Protein AF-G8ZZW5-F1 (afdb_monomer_lite)

Organism: Torulaspora delbrueckii (NCBI:txid4950)

Radius of gyration: 60.39 Å; chains: 1; bounding box: 136×74×161 Å

pLDDT: mean 73.27, std 20.63, range [33.22, 98.62]

Structure (mmCIF, N/CA/C/O backbone):
data_AF-G8ZZW5-F1
#
_entry.id   AF-G8ZZW5-F1
#
loop_
_atom_site.group_PDB
_atom_site.id
_atom_site.type_symbol
_atom_site.label_atom_id
_atom_site.label_alt_id
_atom_site.label_comp_id
_atom_site.label_asym_id
_atom_site.label_entity_id
_atom_site.label_seq_id
_atom_site.pdbx_PDB_ins_code
_atom_site.Cartn_x
_atom_site.Cartn_y
_atom_site.Cartn_z
_atom_site.occupancy
_atom_site.B_iso_or_equiv
_atom_site.auth_seq_id
_atom_site.auth_comp_id
_atom_site.auth_asym_id
_atom_site.auth_atom_id
_atom_site.pdbx_PDB_model_num
ATOM 1 N N . MET A 1 1 ? -88.914 -57.612 19.237 1.00 43.59 1 MET A N 1
ATOM 2 C CA . MET A 1 1 ? -87.599 -57.744 19.907 1.00 43.59 1 MET A CA 1
ATOM 3 C C . MET A 1 1 ? -87.028 -56.353 20.138 1.00 43.59 1 MET A C 1
ATOM 5 O O . MET A 1 1 ? -87.367 -55.464 19.374 1.00 43.59 1 MET A O 1
ATOM 9 N N . VAL A 1 2 ? -86.168 -56.212 21.153 1.00 40.81 2 VAL A N 1
ATOM 10 C CA . VAL A 1 2 ? -85.535 -54.986 21.694 1.00 40.81 2 VAL A CA 1
ATOM 11 C C . VAL A 1 2 ? -86.312 -54.324 22.846 1.00 40.81 2 VAL A C 1
ATOM 13 O O . VAL A 1 2 ? -86.999 -53.322 22.689 1.00 40.81 2 VAL A O 1
ATOM 16 N N . ASN A 1 3 ? -86.147 -54.902 24.041 1.00 42.66 3 ASN A N 1
ATOM 17 C CA . ASN A 1 3 ? -86.460 -54.271 25.324 1.00 42.66 3 ASN A CA 1
ATOM 18 C C . ASN A 1 3 ? -85.224 -53.489 25.802 1.00 42.66 3 ASN A C 1
ATOM 20 O O . ASN A 1 3 ? -84.240 -54.105 26.205 1.00 42.66 3 ASN A O 1
ATOM 24 N N . ASN A 1 4 ? -85.278 -52.156 25.794 1.00 45.94 4 ASN A N 1
ATOM 25 C CA . ASN A 1 4 ? -84.260 -51.298 26.410 1.00 45.94 4 ASN A CA 1
ATOM 26 C C . ASN A 1 4 ? -84.777 -50.757 27.749 1.00 45.94 4 ASN A C 1
ATOM 28 O O . ASN A 1 4 ? -85.510 -49.774 27.807 1.00 45.94 4 ASN A O 1
ATOM 32 N N . THR A 1 5 ? -84.385 -51.402 28.848 1.00 50.97 5 THR A N 1
ATOM 33 C CA . THR A 1 5 ? -84.639 -50.919 30.211 1.00 50.97 5 THR A CA 1
ATOM 34 C C . THR A 1 5 ? -83.511 -49.989 30.669 1.00 50.97 5 THR A C 1
ATOM 36 O O . THR A 1 5 ? -82.448 -50.454 31.087 1.00 50.97 5 THR A O 1
ATOM 39 N N . LEU A 1 6 ? -83.744 -48.675 30.631 1.00 53.16 6 LEU A N 1
ATOM 40 C CA . LEU A 1 6 ? -82.885 -47.658 31.250 1.00 53.16 6 LEU A CA 1
ATOM 41 C C . LEU A 1 6 ? -83.051 -47.689 32.779 1.00 53.16 6 LEU A C 1
ATOM 43 O O . LEU A 1 6 ? -83.993 -47.132 33.338 1.00 53.16 6 LEU A O 1
ATOM 47 N N . LYS A 1 7 ? -82.125 -48.355 33.477 1.00 54.41 7 LYS A N 1
ATOM 48 C CA . LYS A 1 7 ? -82.031 -48.309 34.944 1.00 54.41 7 LYS A CA 1
ATOM 49 C C . LYS A 1 7 ? -81.285 -47.042 35.379 1.00 54.41 7 LYS A C 1
ATOM 51 O O . LYS A 1 7 ? -80.065 -46.966 35.248 1.00 54.41 7 LYS A O 1
ATOM 56 N N . ASN A 1 8 ? -82.013 -46.083 35.951 1.00 55.66 8 ASN A N 1
ATOM 57 C CA . ASN A 1 8 ? -81.465 -44.920 36.656 1.00 55.66 8 ASN A CA 1
ATOM 58 C C . ASN A 1 8 ? -80.593 -45.368 37.847 1.00 55.66 8 ASN A C 1
ATOM 60 O O . ASN A 1 8 ? -81.104 -45.739 38.905 1.00 55.66 8 ASN A O 1
ATOM 64 N N . LYS A 1 9 ? -79.264 -45.337 37.690 1.00 61.16 9 LYS A N 1
ATOM 65 C CA . LYS A 1 9 ? -78.316 -45.540 38.795 1.00 61.16 9 LYS A CA 1
ATOM 66 C C . LYS A 1 9 ? -78.138 -44.218 39.547 1.00 61.16 9 LYS A C 1
ATOM 68 O O . LYS A 1 9 ? -77.637 -43.246 38.990 1.00 61.16 9 LYS A O 1
ATOM 73 N N . ARG A 1 10 ? -78.536 -44.186 40.823 1.00 60.72 10 ARG A N 1
ATOM 74 C CA . ARG A 1 10 ? -78.259 -43.067 41.741 1.00 60.72 10 ARG A CA 1
ATOM 75 C C . ARG A 1 10 ? -76.740 -42.870 41.841 1.00 60.72 10 ARG A C 1
ATOM 77 O O . ARG A 1 10 ? -76.034 -43.800 42.230 1.00 60.72 10 ARG A O 1
ATOM 84 N N . LYS A 1 11 ? -76.241 -41.683 41.480 1.00 67.06 11 LYS A N 1
ATOM 85 C CA . LYS A 1 11 ? -74.827 -41.316 41.648 1.00 67.06 11 LYS A CA 1
ATOM 86 C C . LYS A 1 11 ? -74.513 -41.293 43.146 1.00 67.06 11 LYS A C 1
ATOM 88 O O . LYS A 1 11 ? -75.090 -40.498 43.882 1.00 67.06 11 LYS A O 1
ATOM 93 N N . ARG A 1 12 ? -73.639 -42.191 43.607 1.00 65.81 12 ARG A N 1
ATOM 94 C CA . ARG A 1 12 ? -73.059 -42.112 44.953 1.00 65.81 12 ARG A CA 1
ATOM 95 C C . ARG A 1 12 ? -71.980 -41.036 44.906 1.00 65.81 12 ARG A C 1
ATOM 97 O O . ARG A 1 12 ? -71.002 -41.202 44.186 1.00 65.81 12 ARG A O 1
ATOM 104 N N . TYR A 1 13 ? -72.190 -39.935 45.618 1.00 65.88 13 TYR A N 1
ATOM 105 C CA . TYR A 1 13 ? -71.152 -38.932 45.827 1.00 65.88 13 TYR A CA 1
ATOM 106 C C . TYR A 1 13 ? -70.130 -39.491 46.817 1.00 65.88 13 TYR A C 1
ATOM 108 O O . TYR A 1 13 ? -70.483 -39.834 47.944 1.00 65.88 13 TYR A O 1
ATOM 116 N N . THR A 1 14 ? -68.880 -39.618 46.384 1.00 74.94 14 THR A N 1
ATOM 117 C CA . THR A 1 14 ? -67.736 -39.878 47.260 1.00 74.94 14 THR A CA 1
ATOM 118 C C . THR A 1 14 ? -67.127 -38.541 47.658 1.00 74.94 14 THR A C 1
ATOM 120 O O . THR A 1 14 ? -66.948 -37.664 46.814 1.00 74.94 14 THR A O 1
ATOM 123 N N . PHE A 1 15 ? -66.847 -38.365 48.947 1.00 79.69 15 PHE A N 1
ATOM 124 C CA . PHE A 1 15 ? -66.162 -37.178 49.446 1.00 79.69 15 PHE A CA 1
ATOM 125 C C . PHE A 1 15 ? -64.720 -37.174 48.921 1.00 79.69 15 PHE A C 1
ATOM 127 O O . PHE A 1 15 ? -63.941 -38.064 49.260 1.00 79.69 15 PHE A O 1
ATOM 134 N N . ASN A 1 16 ? -64.373 -36.195 48.084 1.00 74.12 16 ASN A N 1
ATOM 135 C CA . ASN A 1 16 ? -62.989 -35.962 47.681 1.00 74.12 16 ASN A CA 1
ATOM 136 C C . ASN A 1 16 ? -62.327 -35.106 48.763 1.00 74.12 16 ASN A C 1
ATOM 138 O O . ASN A 1 16 ? -62.725 -33.959 48.967 1.00 74.12 16 ASN A O 1
ATOM 142 N N . SER A 1 17 ? -61.347 -35.676 49.469 1.00 79.81 17 SER A N 1
ATOM 143 C CA . SER A 1 17 ? -60.584 -34.945 50.484 1.00 79.81 17 SER A CA 1
ATOM 144 C C . SER A 1 17 ? -59.851 -33.765 49.850 1.00 79.81 17 SER A C 1
ATOM 146 O O . SER A 1 17 ? -59.250 -33.899 48.782 1.00 79.81 17 SER A O 1
ATOM 148 N N . ILE A 1 18 ? -59.875 -32.624 50.537 1.00 79.12 18 ILE A N 1
ATOM 149 C CA . ILE A 1 18 ? -59.199 -31.387 50.124 1.00 79.12 18 ILE A CA 1
ATOM 150 C C . ILE A 1 18 ? -57.687 -31.622 49.986 1.00 79.12 18 ILE A C 1
ATOM 152 O O . ILE A 1 18 ? -57.057 -31.026 49.122 1.00 79.12 18 ILE A O 1
ATOM 156 N N . GLU A 1 19 ? -57.127 -32.560 50.755 1.00 82.06 19 GLU A N 1
ATOM 157 C CA . GLU A 1 19 ? -55.706 -32.933 50.717 1.00 82.06 19 GLU A CA 1
ATOM 158 C C . GLU A 1 19 ? -55.249 -33.495 49.361 1.00 82.06 19 GLU A C 1
ATOM 160 O O . GLU A 1 19 ? -54.071 -33.411 49.027 1.00 82.06 19 GLU A O 1
ATOM 165 N N . GLY A 1 20 ? -56.171 -34.062 48.573 1.00 83.25 20 GLY A N 1
ATOM 166 C CA . GLY A 1 20 ? -55.890 -34.570 47.227 1.00 83.25 20 GLY A CA 1
ATOM 167 C C . GLY A 1 20 ? -56.142 -33.552 46.113 1.00 83.25 20 GLY A C 1
ATOM 168 O O . GLY A 1 20 ? -55.928 -33.870 44.945 1.00 83.25 20 GLY A O 1
ATOM 169 N N . GLY A 1 21 ? -56.638 -32.359 46.448 1.00 88.19 21 GLY A N 1
ATOM 170 C CA . GLY A 1 21 ? -56.932 -31.311 45.479 1.00 88.19 21 GLY A CA 1
ATOM 171 C C . GLY A 1 21 ? -55.669 -30.586 45.020 1.00 88.19 21 GLY A C 1
ATOM 172 O O . GLY A 1 21 ? -54.811 -30.239 45.827 1.00 88.19 21 GLY A O 1
ATOM 173 N N . GLU A 1 22 ? -55.588 -30.291 43.724 1.00 87.56 22 GLU A N 1
ATOM 174 C CA . GLU A 1 22 ? -54.505 -29.501 43.120 1.00 87.56 22 GLU A CA 1
ATOM 175 C C . GLU A 1 22 ? -54.296 -28.161 43.848 1.00 87.56 22 GLU A C 1
ATOM 177 O O . GLU A 1 22 ? -53.178 -27.837 44.241 1.00 87.56 22 GLU A O 1
ATOM 182 N N . ALA A 1 23 ? -55.391 -27.472 44.187 1.00 87.50 23 ALA A N 1
ATOM 183 C CA . ALA A 1 23 ? -55.366 -26.215 44.936 1.00 87.50 23 ALA A CA 1
ATOM 184 C C . ALA A 1 23 ? -54.714 -26.322 46.331 1.00 87.50 23 ALA A C 1
ATOM 186 O O . ALA A 1 23 ? -54.095 -25.371 46.802 1.00 87.50 23 ALA A O 1
ATOM 187 N N . TYR A 1 24 ? -54.833 -27.465 47.013 1.00 89.25 24 TYR A N 1
ATOM 188 C CA . TYR A 1 24 ? -54.200 -27.670 48.322 1.00 89.25 24 TYR A CA 1
ATOM 189 C C . TYR A 1 24 ? -52.689 -27.900 48.188 1.00 89.25 24 TYR A C 1
ATOM 191 O O . TYR A 1 24 ? -51.909 -27.399 49.000 1.00 89.25 24 TYR A O 1
ATOM 199 N N . ASN A 1 25 ? -52.267 -28.606 47.134 1.00 86.56 25 ASN A N 1
ATOM 200 C CA . ASN A 1 25 ? -50.851 -28.783 46.819 1.00 86.56 25 ASN A CA 1
ATOM 201 C C . ASN A 1 25 ? -50.190 -27.454 46.432 1.00 86.56 25 ASN A C 1
ATOM 203 O O . ASN A 1 25 ? -49.100 -27.163 46.918 1.00 86.56 25 ASN A O 1
ATOM 207 N N . GLU A 1 26 ? -50.867 -26.613 45.647 1.00 88.56 26 GLU A N 1
ATOM 208 C CA . GLU A 1 26 ? -50.398 -25.253 45.351 1.00 88.56 26 GLU A CA 1
ATOM 209 C C . GLU A 1 26 ? -50.231 -24.422 46.628 1.00 88.56 26 GLU A C 1
ATOM 211 O O . GLU A 1 26 ? -49.194 -23.788 46.823 1.00 88.56 26 GLU A O 1
ATOM 216 N N . LEU A 1 27 ? -51.199 -24.491 47.550 1.00 85.50 27 LEU A N 1
ATOM 217 C CA . LEU A 1 27 ? -51.142 -23.764 48.820 1.00 85.50 27 LEU A CA 1
ATOM 218 C C . LEU A 1 27 ? -49.949 -24.188 49.692 1.00 85.50 27 LEU A C 1
ATOM 220 O O . LEU A 1 27 ? -49.355 -23.364 50.382 1.00 85.50 27 LEU A O 1
ATOM 224 N N . LYS A 1 28 ? -49.577 -25.472 49.648 1.00 86.88 28 LYS A N 1
ATOM 225 C CA . LYS A 1 28 ? -48.437 -26.029 50.391 1.00 86.88 28 LYS A CA 1
ATOM 226 C C . LYS A 1 28 ? -47.084 -25.542 49.859 1.00 86.88 28 LYS A C 1
ATOM 228 O O . LYS A 1 28 ? -46.099 -25.568 50.595 1.00 86.88 28 LYS A O 1
ATOM 233 N N . HIS A 1 29 ? -47.034 -25.110 48.600 1.00 88.25 29 HIS A N 1
ATOM 234 C CA . HIS A 1 29 ? -45.841 -24.542 47.974 1.00 88.25 29 HIS A CA 1
ATOM 235 C C . HIS A 1 29 ? -45.729 -23.023 48.138 1.00 88.25 29 HIS A C 1
ATOM 237 O O . HIS A 1 29 ? -44.689 -22.454 47.802 1.00 88.25 29 HIS A O 1
ATOM 243 N N . VAL A 1 30 ? -46.752 -22.358 48.684 1.00 86.44 30 VAL A N 1
ATOM 244 C CA . VAL A 1 30 ? -46.656 -20.941 49.036 1.00 86.44 30 VAL A CA 1
ATOM 245 C C . VAL A 1 30 ? -45.640 -20.785 50.165 1.00 86.44 30 VAL A C 1
ATOM 247 O O . VAL A 1 30 ? -45.676 -21.509 51.162 1.00 86.44 30 VAL A O 1
ATOM 250 N N . ALA A 1 31 ? -44.711 -19.842 50.002 1.00 84.19 31 ALA A N 1
ATOM 251 C CA . ALA A 1 31 ? -43.705 -19.553 51.014 1.00 84.19 31 ALA A CA 1
ATOM 252 C C . ALA A 1 31 ? -44.379 -19.247 52.362 1.00 84.19 31 ALA A C 1
ATOM 254 O O . ALA A 1 31 ? -45.312 -18.444 52.435 1.00 84.19 31 ALA A O 1
ATOM 255 N N . ALA A 1 32 ? -43.905 -19.898 53.427 1.00 83.56 32 ALA A N 1
ATOM 256 C CA . ALA A 1 32 ? -44.430 -19.685 54.768 1.00 83.56 32 ALA A CA 1
ATOM 257 C C . ALA A 1 32 ? -44.332 -18.200 55.145 1.00 83.56 32 ALA A C 1
ATOM 259 O O . ALA A 1 32 ? -43.296 -17.564 54.935 1.00 83.56 32 ALA A O 1
ATOM 260 N N . VAL A 1 33 ? -45.416 -17.656 55.707 1.00 79.56 33 VAL A N 1
ATOM 261 C CA . VAL A 1 33 ? -45.459 -16.253 56.127 1.00 79.56 33 VAL A CA 1
ATOM 262 C C . VAL A 1 33 ? -44.351 -16.014 57.161 1.00 79.56 33 VAL A C 1
ATOM 264 O O . VAL A 1 33 ? -44.259 -16.777 58.130 1.00 79.56 33 VAL A O 1
ATOM 267 N N . PRO A 1 34 ? -43.512 -14.978 56.981 1.00 80.12 34 PRO A N 1
ATOM 268 C CA . PRO A 1 34 ? -42.455 -14.651 57.925 1.00 80.12 34 PRO A CA 1
ATOM 269 C C . PRO A 1 34 ? -42.995 -14.480 59.345 1.00 80.12 34 PRO A C 1
ATOM 271 O O . PRO A 1 34 ? -44.081 -13.941 59.567 1.00 80.12 34 PRO A O 1
ATOM 274 N N . SER A 1 35 ? -42.212 -14.920 60.328 1.00 81.94 35 SER A N 1
ATOM 275 C CA . SER A 1 35 ? -42.560 -14.755 61.740 1.00 81.94 35 SER A CA 1
ATOM 276 C C . SER A 1 35 ? -42.713 -13.268 62.084 1.00 81.94 35 SER A C 1
ATOM 278 O O . SER A 1 35 ? -41.918 -12.444 61.641 1.00 81.94 35 SER A O 1
ATOM 280 N N . HIS A 1 36 ? -43.677 -12.908 62.939 1.00 81.56 36 HIS A N 1
ATOM 281 C CA . HIS A 1 36 ? -43.922 -11.520 63.375 1.00 81.56 36 HIS A CA 1
ATOM 282 C C . HIS A 1 36 ? -42.672 -10.807 63.931 1.00 81.56 36 HIS A C 1
ATOM 284 O O . HIS A 1 36 ? -42.575 -9.586 63.862 1.00 81.56 36 HIS A O 1
ATOM 290 N N . LYS A 1 37 ? -41.686 -11.558 64.443 1.00 74.56 37 LYS A N 1
ATOM 291 C CA . LYS A 1 37 ? -40.394 -11.014 64.895 1.00 74.56 37 LYS A CA 1
ATOM 292 C C . LYS A 1 37 ? -39.541 -10.458 63.740 1.00 74.56 37 LYS A C 1
ATOM 294 O O . LYS A 1 37 ? -38.808 -9.493 63.941 1.00 74.56 37 LYS A O 1
ATOM 299 N N . GLN A 1 38 ? -39.667 -11.029 62.541 1.00 75.19 38 GLN A N 1
ATOM 300 C CA . GLN A 1 38 ? -38.992 -10.589 61.309 1.00 75.19 38 GLN A CA 1
ATOM 301 C C . GLN A 1 38 ? -39.721 -9.425 60.621 1.00 75.19 38 GLN A C 1
ATOM 303 O O . GLN A 1 38 ? -39.125 -8.705 59.832 1.00 75.19 38 GLN A O 1
ATOM 308 N N . LEU A 1 39 ? -40.996 -9.200 60.951 1.00 80.50 39 LEU A N 1
ATOM 309 C CA . LEU A 1 39 ? -41.792 -8.068 60.456 1.00 80.50 39 LEU A CA 1
ATOM 310 C C . LEU A 1 39 ? -41.624 -6.801 61.309 1.00 80.50 39 LEU A C 1
ATOM 312 O O . LEU A 1 39 ? -42.379 -5.840 61.167 1.00 80.50 39 LEU A O 1
ATOM 316 N N . THR A 1 40 ? -40.651 -6.782 62.222 1.00 89.75 40 THR A N 1
ATOM 317 C CA . THR A 1 40 ? -40.349 -5.575 62.991 1.00 89.75 40 THR A CA 1
ATOM 318 C C . THR A 1 40 ? -39.724 -4.522 62.080 1.00 89.75 40 THR A C 1
ATOM 320 O O . THR A 1 40 ? -38.884 -4.833 61.237 1.00 89.75 40 THR A O 1
ATOM 323 N N . LEU A 1 41 ? -40.091 -3.252 62.288 1.00 89.75 41 LEU A N 1
ATOM 324 C CA . LEU A 1 41 ? -39.535 -2.116 61.541 1.00 89.75 41 LEU A CA 1
ATOM 325 C C . LEU A 1 41 ? -37.998 -2.130 61.534 1.00 89.75 41 LEU A C 1
ATOM 327 O O . LEU A 1 41 ? -37.379 -1.798 60.530 1.00 89.75 41 LEU A O 1
ATOM 331 N N . ARG A 1 42 ? -37.388 -2.570 62.642 1.00 89.94 42 ARG A N 1
ATOM 332 C CA . ARG A 1 42 ? -35.938 -2.716 62.772 1.00 89.94 42 ARG A CA 1
ATOM 333 C C . ARG A 1 42 ? -35.362 -3.747 61.800 1.00 89.94 42 ARG A C 1
ATOM 335 O O . ARG A 1 42 ? -34.422 -3.421 61.093 1.00 89.94 42 ARG A O 1
ATOM 342 N N . SER A 1 43 ? -35.945 -4.945 61.727 1.00 87.62 43 SER A N 1
ATOM 343 C CA . SER A 1 43 ? -35.491 -5.988 60.797 1.00 87.62 43 SER A CA 1
ATOM 344 C C . SER A 1 43 ? -35.647 -5.556 59.337 1.00 87.62 43 SER A C 1
ATOM 346 O O . SER A 1 43 ? -34.798 -5.876 58.511 1.00 87.62 43 SER A O 1
ATOM 348 N N . ILE A 1 44 ? -36.715 -4.815 59.023 1.00 88.56 44 ILE A N 1
ATOM 349 C CA . ILE A 1 44 ? -36.934 -4.250 57.685 1.00 88.56 44 ILE A CA 1
ATOM 350 C C . ILE A 1 44 ? -35.873 -3.184 57.381 1.00 88.56 44 ILE A C 1
ATOM 352 O O . ILE A 1 44 ? -35.273 -3.207 56.312 1.00 88.56 44 ILE A O 1
ATOM 356 N N . SER A 1 45 ? -35.599 -2.284 58.328 1.00 93.44 45 SER A N 1
ATOM 357 C CA . SER A 1 45 ? -34.585 -1.235 58.172 1.00 93.44 45 SER A CA 1
ATOM 358 C C . SER A 1 45 ? -33.176 -1.805 58.004 1.00 93.44 45 SER A C 1
ATOM 360 O O . SER A 1 45 ? -32.437 -1.323 57.153 1.00 93.44 45 SER A O 1
ATOM 362 N N . GLU A 1 46 ? -32.804 -2.827 58.780 1.00 93.00 46 GLU A N 1
ATOM 363 C CA . GLU A 1 46 ? -31.498 -3.495 58.678 1.00 93.00 46 GLU A CA 1
ATOM 364 C C . GLU A 1 46 ? -31.339 -4.194 57.313 1.00 93.00 46 GLU A C 1
ATOM 366 O O . GLU A 1 46 ? -30.295 -4.072 56.672 1.00 93.00 46 GLU A O 1
ATOM 371 N N . ALA A 1 47 ? -32.389 -4.859 56.812 1.00 90.06 47 ALA A N 1
ATOM 372 C CA . ALA A 1 47 ? -32.382 -5.445 55.470 1.00 90.06 47 ALA A CA 1
ATOM 373 C C . ALA A 1 47 ? -32.249 -4.373 54.370 1.00 90.06 47 ALA A C 1
ATOM 375 O O . ALA A 1 47 ? -31.435 -4.519 53.460 1.00 90.06 47 ALA A O 1
ATOM 376 N N . MET A 1 48 ? -32.984 -3.261 54.486 1.00 95.44 48 MET A N 1
ATOM 377 C CA . MET A 1 48 ? -32.873 -2.138 53.549 1.00 95.44 48 MET A CA 1
ATOM 378 C C . MET A 1 48 ? -31.482 -1.496 53.568 1.00 95.44 48 MET A C 1
ATOM 380 O O . MET A 1 48 ? -30.972 -1.116 52.518 1.00 95.44 48 MET A O 1
ATOM 384 N N . GLU A 1 49 ? -30.844 -1.373 54.732 1.00 96.50 49 GLU A N 1
ATOM 385 C CA . GLU A 1 49 ? -29.481 -0.845 54.840 1.00 96.50 49 GLU A CA 1
ATOM 386 C C . GLU A 1 49 ? -28.475 -1.751 54.115 1.00 96.50 49 GLU A C 1
ATOM 388 O O . GLU A 1 49 ? -27.612 -1.270 53.370 1.00 96.50 49 GLU A O 1
ATOM 393 N N . GLN A 1 50 ? -28.633 -3.071 54.242 1.00 96.00 50 GLN A N 1
ATOM 394 C CA . GLN A 1 50 ? -27.831 -4.029 53.486 1.00 96.00 50 GLN A CA 1
ATOM 395 C C . GLN A 1 50 ? -28.057 -3.894 51.971 1.00 96.00 50 GLN A C 1
ATOM 397 O O . GLN A 1 50 ? -27.095 -3.895 51.203 1.00 96.00 50 GLN A O 1
ATOM 402 N N . ASP A 1 51 ? -29.297 -3.712 51.521 1.00 96.38 51 ASP A N 1
ATOM 403 C CA . ASP A 1 51 ? -29.601 -3.517 50.099 1.00 96.38 51 ASP A CA 1
ATOM 404 C C . ASP A 1 51 ? -29.033 -2.201 49.558 1.00 96.38 51 ASP A C 1
ATOM 406 O O . ASP A 1 51 ? -28.458 -2.173 48.470 1.00 96.38 51 ASP A O 1
ATOM 410 N N . VAL A 1 52 ? -29.114 -1.113 50.326 1.00 97.69 52 VAL A N 1
ATOM 411 C CA . VAL A 1 52 ? -28.542 0.187 49.945 1.00 97.69 52 VAL A CA 1
ATOM 412 C C . VAL A 1 52 ? -27.016 0.117 49.874 1.00 97.69 52 VAL A C 1
ATOM 414 O O . VAL A 1 52 ? -26.414 0.659 48.943 1.00 97.69 52 VAL A O 1
ATOM 417 N N . THR A 1 53 ? -26.363 -0.564 50.818 1.00 97.38 53 THR A N 1
ATOM 418 C CA . THR A 1 53 ? -24.904 -0.753 50.779 1.00 97.38 53 THR A CA 1
ATOM 419 C C . THR A 1 53 ? -24.479 -1.641 49.608 1.00 97.38 53 THR A C 1
ATOM 421 O O . THR A 1 53 ? -23.515 -1.307 48.911 1.00 97.38 53 THR A O 1
ATOM 424 N N . ASN A 1 54 ? -25.234 -2.704 49.319 1.00 97.38 54 ASN A N 1
ATOM 425 C CA . ASN A 1 54 ? -25.041 -3.545 48.139 1.00 97.38 54 ASN A CA 1
ATOM 426 C C . ASN A 1 54 ? -25.223 -2.746 46.842 1.00 97.38 54 ASN A C 1
ATOM 428 O O . ASN A 1 54 ? -24.383 -2.837 45.947 1.00 97.38 54 ASN A O 1
ATOM 432 N N . LEU A 1 55 ? -26.262 -1.910 46.757 1.00 97.88 55 LEU A N 1
ATOM 433 C CA . LEU A 1 55 ? -26.514 -1.035 45.615 1.00 97.88 55 LEU A CA 1
ATOM 434 C C . LEU A 1 55 ? -25.366 -0.043 45.419 1.00 97.88 55 LEU A C 1
ATOM 436 O O . LEU A 1 55 ? -24.858 0.096 44.310 1.00 97.88 55 LEU A O 1
ATOM 440 N N . LYS A 1 56 ? -24.895 0.599 46.493 1.00 98.38 56 LYS A N 1
ATOM 441 C CA . LYS A 1 56 ? -23.747 1.515 46.442 1.00 98.38 56 LYS A CA 1
ATOM 442 C C . LYS A 1 56 ? -22.488 0.811 45.933 1.00 98.38 56 LYS A C 1
ATOM 444 O O . LYS A 1 56 ? -21.775 1.368 45.100 1.00 98.38 56 LYS A O 1
ATOM 449 N N . LYS A 1 57 ? -22.224 -0.414 46.401 1.00 98.19 57 LYS A N 1
ATOM 450 C CA . LYS A 1 57 ? -21.105 -1.237 45.926 1.00 98.19 57 LYS A CA 1
ATOM 451 C C . LYS A 1 57 ? -21.270 -1.616 44.452 1.00 98.19 57 LYS A C 1
ATOM 453 O O . LYS A 1 57 ? -20.303 -1.532 43.702 1.00 98.19 57 LYS A O 1
ATOM 458 N N . GLY A 1 58 ? -22.481 -1.982 44.031 1.00 98.31 58 GLY A N 1
ATOM 459 C CA . GLY A 1 58 ? -22.803 -2.277 42.634 1.00 98.31 58 GLY A CA 1
ATOM 460 C C . GLY A 1 58 ? -22.565 -1.072 41.725 1.00 98.31 58 GLY A C 1
ATOM 461 O O . GLY A 1 58 ? -21.866 -1.189 40.725 1.00 98.31 58 GLY A O 1
ATOM 462 N N . ILE A 1 59 ? -23.051 0.105 42.123 1.00 98.12 59 ILE A N 1
ATOM 463 C CA . ILE A 1 59 ? -22.829 1.368 41.408 1.00 98.12 59 ILE A CA 1
ATOM 464 C C . ILE A 1 59 ? -21.329 1.673 41.298 1.00 98.12 59 ILE A C 1
ATOM 466 O O . ILE A 1 59 ? -20.845 1.964 40.207 1.00 98.12 59 ILE A O 1
ATOM 470 N N . ALA A 1 60 ? -20.575 1.562 42.397 1.00 98.12 60 ALA A N 1
ATOM 471 C CA . ALA A 1 60 ? -19.128 1.780 42.385 1.00 98.12 60 ALA A CA 1
ATOM 472 C C . 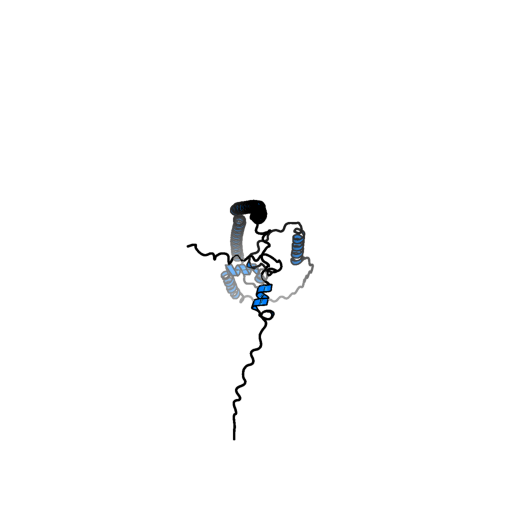ALA A 1 60 ? -18.403 0.799 41.448 1.00 98.12 60 ALA A C 1
ATOM 474 O O . ALA A 1 60 ? -17.554 1.217 40.666 1.00 98.12 60 ALA A O 1
ATOM 475 N N . SER A 1 61 ? -18.790 -0.480 41.469 1.00 98.50 61 SER A N 1
ATOM 476 C CA . SER A 1 61 ? -18.234 -1.503 40.580 1.00 98.50 61 SER A CA 1
ATOM 477 C C . SER A 1 61 ? -18.502 -1.202 39.105 1.00 98.50 61 SER A C 1
ATOM 479 O O . SER A 1 61 ? -17.620 -1.411 38.277 1.00 98.50 61 SER A O 1
ATOM 481 N N . VAL A 1 62 ? -19.698 -0.710 38.764 1.00 98.31 62 VAL A N 1
ATOM 482 C CA . VAL A 1 62 ? -20.028 -0.307 37.388 1.00 98.31 62 VAL A CA 1
ATOM 483 C C . VAL A 1 62 ? -19.189 0.898 36.970 1.00 98.31 62 VAL A C 1
ATOM 485 O O . VAL A 1 62 ? -18.632 0.897 35.876 1.00 98.31 62 VAL A O 1
ATOM 488 N N . PHE A 1 63 ? -19.038 1.902 37.838 1.00 98.50 63 PHE A N 1
ATOM 489 C CA . PHE A 1 63 ? -18.193 3.060 37.541 1.00 98.50 63 PHE A CA 1
ATOM 490 C C . PHE A 1 63 ? -16.724 2.685 37.338 1.00 98.50 63 PHE A C 1
ATOM 492 O O . PHE A 1 63 ? -16.085 3.234 36.442 1.00 98.50 63 PHE A O 1
ATOM 499 N N . GLU A 1 64 ? -16.184 1.753 38.126 1.00 98.50 64 GLU A N 1
ATOM 500 C CA . GLU A 1 64 ? -14.825 1.254 37.908 1.00 98.50 64 GLU A CA 1
ATOM 501 C C . GLU A 1 64 ? -14.691 0.503 36.584 1.00 98.50 64 GLU A C 1
ATOM 503 O O . GLU A 1 64 ? -13.740 0.757 35.848 1.00 98.50 64 GLU A O 1
ATOM 508 N N . ALA A 1 65 ? -15.649 -0.364 36.241 1.00 98.44 65 ALA A N 1
ATOM 509 C CA . ALA A 1 65 ? -15.642 -1.070 34.962 1.00 98.44 65 ALA A CA 1
ATOM 510 C C . ALA A 1 65 ? -15.654 -0.089 33.779 1.00 98.44 65 ALA A C 1
ATOM 512 O O . ALA A 1 65 ? -14.771 -0.145 32.929 1.00 98.44 65 ALA A O 1
ATOM 513 N N . VAL A 1 66 ? -16.568 0.888 33.790 1.00 98.56 66 VAL A N 1
ATOM 514 C CA . VAL A 1 66 ? -16.652 1.926 32.749 1.00 98.56 66 VAL A CA 1
ATOM 515 C C . VAL A 1 66 ? -15.361 2.741 32.668 1.00 98.56 66 VAL A C 1
ATOM 517 O O . VAL A 1 66 ? -14.879 3.045 31.580 1.00 98.56 66 VAL A O 1
ATOM 520 N N . ARG A 1 67 ? -14.761 3.093 33.809 1.00 98.50 67 ARG A N 1
ATOM 521 C CA . ARG A 1 67 ? -13.497 3.839 33.837 1.00 98.50 67 ARG A CA 1
ATOM 522 C C . ARG A 1 67 ? -12.346 3.031 33.241 1.00 98.50 67 ARG A C 1
ATOM 524 O O . ARG A 1 67 ? -11.523 3.599 32.522 1.00 98.50 67 ARG A O 1
ATOM 531 N N . ASN A 1 68 ? -12.293 1.735 33.530 1.00 98.44 68 ASN A N 1
ATOM 532 C CA . ASN A 1 68 ? -11.294 0.842 32.962 1.00 98.44 68 ASN A CA 1
ATOM 533 C C . ASN A 1 68 ? -11.485 0.706 31.449 1.00 98.44 68 ASN A C 1
ATOM 535 O O . ASN A 1 68 ? -10.509 0.858 30.716 1.00 98.44 68 ASN A O 1
ATOM 539 N N . ASP A 1 69 ? -12.720 0.533 30.979 1.00 98.62 69 ASP A N 1
ATOM 540 C CA . ASP A 1 69 ? -13.031 0.446 29.550 1.00 98.62 69 ASP A CA 1
ATOM 541 C C . ASP A 1 69 ? -12.616 1.720 28.804 1.00 98.62 69 ASP A C 1
ATOM 543 O O . ASP A 1 69 ? -11.883 1.637 27.820 1.00 98.62 69 ASP A O 1
ATOM 547 N N . ILE A 1 70 ? -12.961 2.903 29.330 1.00 98.44 70 ILE A N 1
ATOM 548 C CA . ILE A 1 70 ? -12.532 4.195 28.765 1.00 98.44 70 ILE A CA 1
ATOM 549 C C . ILE A 1 70 ? -11.002 4.287 28.712 1.00 98.44 70 ILE A C 1
ATOM 551 O O . ILE A 1 70 ? -10.430 4.775 27.738 1.00 98.44 70 ILE A O 1
ATOM 555 N N . SER A 1 71 ? -10.309 3.826 29.757 1.00 98.56 71 SER A N 1
ATOM 556 C CA . SER A 1 71 ? -8.844 3.860 29.788 1.00 98.56 71 SER A CA 1
ATOM 557 C C . SER A 1 71 ? -8.218 2.950 28.725 1.00 98.56 71 SER A C 1
ATOM 559 O O . SER A 1 71 ? -7.262 3.353 28.064 1.00 98.56 71 SER A O 1
ATOM 561 N N . LEU A 1 72 ? -8.783 1.759 28.510 1.00 98.38 72 LEU A N 1
ATOM 562 C CA . LEU A 1 72 ? -8.324 0.816 27.493 1.00 98.38 72 LEU A CA 1
ATOM 563 C C . LEU A 1 72 ? -8.624 1.327 26.084 1.00 98.38 72 LEU A C 1
ATOM 565 O O . LEU A 1 72 ? -7.762 1.232 25.211 1.00 98.38 72 LEU A O 1
ATOM 569 N N . GLU A 1 73 ? -9.805 1.905 25.873 1.00 98.25 73 GLU A N 1
ATOM 570 C CA . GLU A 1 73 ? -10.193 2.525 24.606 1.00 98.25 73 GLU A CA 1
ATOM 571 C C . GLU A 1 73 ? -9.249 3.678 24.244 1.00 98.25 73 GLU A C 1
ATOM 573 O O . GLU A 1 73 ? -8.765 3.741 23.115 1.00 98.25 73 GLU A O 1
ATOM 578 N N . ASN A 1 74 ? -8.885 4.525 25.211 1.00 98.44 74 ASN A N 1
ATOM 579 C CA . ASN A 1 74 ? -7.905 5.591 24.996 1.00 98.44 74 ASN A CA 1
ATOM 580 C C . ASN A 1 74 ? -6.539 5.042 24.555 1.00 98.44 74 ASN A C 1
ATOM 582 O O . ASN A 1 74 ? -5.974 5.522 23.574 1.00 98.44 74 ASN A O 1
ATOM 586 N N . VAL A 1 75 ? -6.029 3.994 25.212 1.00 98.44 75 VAL A N 1
ATOM 587 C CA . VAL A 1 75 ? -4.750 3.362 24.830 1.00 98.44 75 VAL A CA 1
ATOM 588 C C . VAL A 1 75 ? -4.819 2.762 23.420 1.00 98.44 75 VAL A C 1
ATOM 590 O O . VAL A 1 75 ? -3.873 2.874 22.634 1.00 98.44 75 VAL A O 1
ATOM 593 N N . GLN A 1 76 ? -5.941 2.131 23.065 1.00 98.19 76 GLN A N 1
ATOM 594 C CA . GLN A 1 76 ? -6.155 1.603 21.717 1.00 98.19 76 GLN A CA 1
ATOM 595 C C . GLN A 1 76 ? -6.208 2.726 20.678 1.00 98.19 76 GLN A C 1
ATOM 597 O O . GLN A 1 76 ? -5.556 2.627 19.635 1.00 98.19 76 GLN A O 1
ATOM 602 N N . MET A 1 77 ? -6.923 3.810 20.977 1.00 98.56 77 MET A N 1
ATOM 603 C CA . MET A 1 77 ? -7.039 4.982 20.115 1.00 98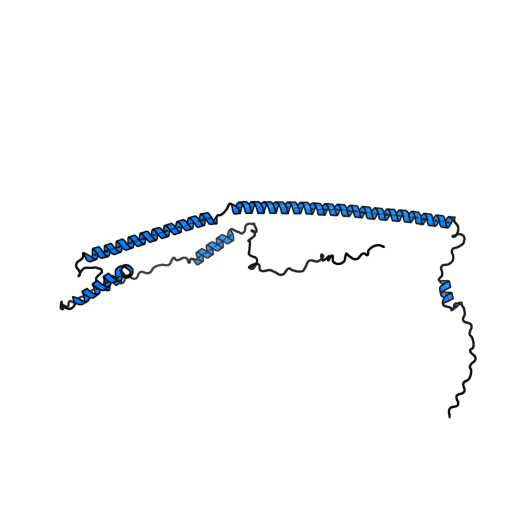.56 77 MET A CA 1
ATOM 604 C C . MET A 1 77 ? -5.674 5.632 19.861 1.00 98.56 77 MET A C 1
ATOM 606 O O . MET A 1 77 ? -5.334 5.897 18.708 1.00 98.56 77 MET A O 1
ATOM 610 N N . GLU A 1 78 ? -4.845 5.798 20.895 1.00 98.50 78 GLU A N 1
ATOM 611 C CA . GLU A 1 78 ? -3.476 6.314 20.764 1.00 98.50 78 GLU A CA 1
ATOM 612 C C . GLU A 1 78 ? -2.600 5.420 19.870 1.00 98.50 78 GLU A C 1
ATOM 614 O O . GLU A 1 78 ? -1.849 5.908 19.017 1.00 98.50 78 GLU A O 1
ATOM 619 N N . SER A 1 79 ? -2.711 4.096 20.020 1.00 98.31 79 SER A N 1
ATOM 620 C CA . SER A 1 79 ? -1.989 3.131 19.184 1.00 98.31 79 SER A CA 1
ATOM 621 C C . SER A 1 79 ? -2.393 3.242 17.710 1.00 98.31 79 SER A C 1
ATOM 623 O O . SER A 1 79 ? -1.527 3.302 16.826 1.00 98.31 79 SER A O 1
ATOM 625 N N . VAL A 1 80 ? -3.698 3.333 17.433 1.00 98.38 80 VAL A N 1
ATOM 626 C CA . VAL A 1 80 ? -4.231 3.523 16.076 1.00 98.38 80 VAL A CA 1
ATOM 627 C C . VAL A 1 80 ? -3.751 4.851 15.492 1.00 98.38 80 VAL A C 1
ATOM 629 O O . VAL A 1 80 ? -3.236 4.879 14.372 1.00 98.38 80 VAL A O 1
ATOM 632 N N . GLU A 1 81 ? -3.829 5.944 16.249 1.00 98.31 81 GLU A N 1
ATOM 633 C CA . GLU A 1 81 ? -3.375 7.261 15.801 1.00 98.31 81 GLU A CA 1
ATOM 634 C C . GLU A 1 81 ? -1.876 7.258 15.456 1.00 98.31 81 GLU A C 1
ATOM 636 O O . GLU A 1 81 ? -1.457 7.789 14.420 1.00 98.31 81 GLU A O 1
ATOM 641 N N . LEU A 1 82 ? -1.049 6.604 16.277 1.00 98.38 82 LEU A N 1
ATOM 642 C CA . LEU A 1 82 ? 0.381 6.460 16.018 1.00 98.38 82 LEU A CA 1
ATOM 643 C C . LEU A 1 82 ? 0.650 5.685 14.720 1.00 98.38 82 LEU A C 1
ATOM 645 O O . LEU A 1 82 ? 1.534 6.066 13.942 1.00 98.38 82 LEU A O 1
ATOM 649 N N . GLN A 1 83 ? -0.089 4.602 14.469 1.00 98.19 83 GLN A N 1
ATOM 650 C CA . GLN A 1 83 ? 0.035 3.826 13.233 1.00 98.19 83 GLN A CA 1
ATOM 651 C C . GLN A 1 83 ? -0.406 4.632 12.007 1.00 98.19 83 GLN A C 1
ATOM 653 O O . GLN A 1 83 ? 0.304 4.634 10.997 1.00 98.19 83 GLN A O 1
ATOM 658 N N . LEU A 1 84 ? -1.505 5.383 12.108 1.00 98.06 84 LEU A N 1
ATOM 659 C CA . LEU A 1 84 ? -1.977 6.272 11.047 1.00 98.06 84 LEU A CA 1
ATOM 660 C C . LEU A 1 84 ? -0.945 7.358 10.726 1.00 98.06 84 LEU A C 1
ATOM 662 O O . LEU A 1 84 ? -0.591 7.542 9.560 1.00 98.06 84 LEU A O 1
ATOM 666 N N . LYS A 1 85 ? -0.362 8.003 11.745 1.00 98.50 85 LYS A N 1
ATOM 667 C CA . LYS A 1 85 ? 0.723 8.986 11.567 1.00 98.50 85 LYS A CA 1
ATOM 668 C C . LYS A 1 85 ? 1.944 8.374 10.877 1.00 98.50 85 LYS A C 1
ATOM 670 O O . LYS A 1 85 ? 2.532 8.999 9.994 1.00 98.50 85 LYS A O 1
ATOM 675 N N . LYS A 1 86 ? 2.341 7.150 11.248 1.00 98.25 86 LYS A N 1
ATOM 676 C CA . LYS A 1 86 ? 3.448 6.426 10.591 1.00 98.25 86 LYS A CA 1
ATOM 677 C C . LYS A 1 86 ? 3.128 6.103 9.129 1.00 98.25 86 LYS A C 1
ATOM 679 O O . LYS A 1 86 ? 3.991 6.295 8.274 1.00 98.25 86 LYS A O 1
ATOM 684 N N . SER A 1 87 ? 1.913 5.638 8.844 1.00 98.19 87 SER A N 1
ATOM 685 C CA . SER A 1 87 ? 1.453 5.332 7.485 1.00 98.19 87 SER A CA 1
ATOM 686 C C . SER A 1 87 ? 1.454 6.580 6.598 1.00 98.19 87 SER A C 1
ATOM 688 O O . SER A 1 87 ? 2.070 6.577 5.534 1.00 98.19 87 SER A O 1
ATOM 690 N N . ALA A 1 88 ? 0.888 7.687 7.088 1.00 97.94 88 ALA A N 1
ATOM 691 C CA . ALA A 1 88 ? 0.862 8.965 6.381 1.00 97.94 88 ALA A CA 1
ATOM 692 C C . ALA A 1 88 ? 2.274 9.470 6.037 1.00 97.94 88 ALA A C 1
ATOM 694 O O . ALA A 1 88 ? 2.535 9.863 4.902 1.00 97.94 88 ALA A O 1
ATOM 695 N N . LYS A 1 89 ? 3.225 9.378 6.980 1.00 98.12 89 LYS A N 1
ATOM 696 C CA . LYS A 1 89 ? 4.633 9.734 6.725 1.00 98.12 89 LYS A CA 1
ATOM 697 C C . LYS A 1 89 ? 5.264 8.885 5.617 1.00 98.12 89 LYS A C 1
ATOM 699 O O . LYS A 1 89 ? 5.968 9.425 4.768 1.00 98.12 89 LYS A O 1
ATOM 704 N N . ARG A 1 90 ? 5.018 7.569 5.605 1.00 97.94 90 ARG A N 1
ATOM 705 C CA . ARG A 1 90 ? 5.527 6.663 4.556 1.00 97.94 90 ARG A CA 1
ATOM 706 C C . ARG A 1 90 ? 4.924 6.976 3.191 1.00 97.94 90 ARG A C 1
ATOM 708 O O . ARG A 1 90 ? 5.643 6.953 2.192 1.00 97.94 90 ARG A O 1
ATOM 715 N N . LEU A 1 91 ? 3.626 7.269 3.154 1.00 97.75 91 LEU A N 1
ATOM 716 C CA . LEU A 1 91 ? 2.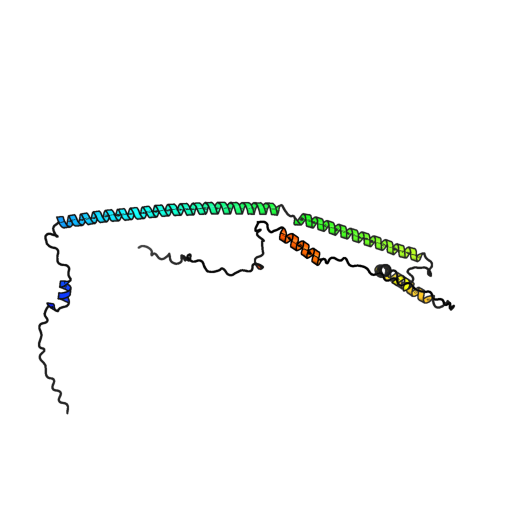923 7.624 1.927 1.00 97.75 91 LEU A CA 1
ATOM 717 C C . LEU A 1 91 ? 3.466 8.929 1.342 1.00 97.75 91 LEU A C 1
ATOM 719 O O . LEU A 1 91 ? 3.834 8.938 0.173 1.00 97.75 91 LEU A O 1
ATOM 723 N N . ASN A 1 92 ? 3.621 9.972 2.162 1.00 97.88 92 ASN A N 1
ATOM 724 C CA . ASN A 1 92 ? 4.217 11.236 1.723 1.00 97.88 92 ASN A CA 1
ATOM 725 C C . ASN A 1 92 ? 5.640 11.037 1.200 1.00 97.88 92 ASN A C 1
ATOM 727 O O . ASN A 1 92 ? 5.941 11.451 0.091 1.00 97.88 92 ASN A O 1
ATOM 731 N N . HIS A 1 93 ? 6.487 10.302 1.927 1.00 97.62 93 HIS A N 1
ATOM 732 C CA . HIS A 1 93 ? 7.846 10.022 1.460 1.00 97.62 93 HIS A CA 1
ATOM 733 C C . HIS A 1 93 ? 7.871 9.291 0.105 1.00 97.62 93 HIS A C 1
ATOM 735 O O . HIS A 1 93 ? 8.685 9.594 -0.767 1.00 97.62 93 HIS A O 1
ATOM 741 N N . THR A 1 94 ? 6.969 8.325 -0.082 1.00 97.12 94 THR A N 1
ATOM 742 C CA . THR A 1 94 ? 6.849 7.590 -1.348 1.00 97.12 94 THR A CA 1
ATOM 743 C C . THR A 1 94 ? 6.361 8.507 -2.465 1.00 97.12 94 THR A C 1
ATOM 745 O O . THR A 1 94 ? 6.897 8.462 -3.570 1.00 97.12 94 THR A O 1
ATOM 748 N N . TYR A 1 95 ? 5.375 9.354 -2.173 1.00 97.69 95 TYR A N 1
ATOM 749 C CA . TYR A 1 95 ? 4.847 10.342 -3.104 1.00 97.69 95 TYR A CA 1
ATOM 750 C C . TYR A 1 95 ? 5.932 11.324 -3.555 1.00 97.69 95 TYR A C 1
ATOM 752 O O . TYR A 1 95 ? 6.127 11.495 -4.757 1.00 97.69 95 TYR A O 1
ATOM 760 N N . ASP A 1 96 ? 6.696 11.882 -2.615 1.00 97.50 96 ASP A N 1
ATOM 761 C CA . ASP A 1 96 ? 7.794 12.808 -2.899 1.00 97.50 96 ASP A CA 1
ATOM 762 C C . ASP A 1 96 ? 8.849 12.141 -3.785 1.00 97.50 96 ASP A C 1
ATOM 764 O O . ASP A 1 96 ? 9.229 12.679 -4.823 1.00 97.50 96 ASP A O 1
ATOM 768 N N . LYS A 1 97 ? 9.238 10.901 -3.462 1.00 96.75 97 LYS A N 1
ATOM 769 C CA . LYS A 1 97 ? 10.190 10.127 -4.270 1.00 96.75 97 LYS A CA 1
ATOM 770 C C . LYS A 1 97 ? 9.683 9.873 -5.693 1.00 96.75 97 LYS A C 1
ATOM 772 O O . LYS A 1 97 ? 10.458 9.932 -6.648 1.00 96.75 97 LYS A O 1
ATOM 777 N N . VAL A 1 98 ? 8.395 9.568 -5.857 1.00 96.19 98 VAL A N 1
ATOM 778 C CA . VAL A 1 98 ? 7.776 9.385 -7.179 1.00 96.19 98 VAL A CA 1
ATOM 779 C C . VAL A 1 98 ? 7.733 10.707 -7.945 1.00 96.19 98 VAL A C 1
ATOM 781 O O . VAL A 1 98 ? 8.021 10.719 -9.143 1.00 96.19 98 VAL A O 1
ATOM 784 N N . CYS A 1 99 ? 7.413 11.810 -7.272 1.00 95.06 99 CYS A N 1
ATOM 785 C CA . CYS A 1 99 ? 7.406 13.146 -7.858 1.00 95.06 99 CYS A CA 1
ATOM 786 C C . CYS A 1 99 ? 8.807 13.538 -8.350 1.00 95.06 99 CYS A C 1
ATOM 788 O O . CYS A 1 99 ? 8.972 13.890 -9.519 1.00 95.06 99 CYS A O 1
ATOM 790 N N . ASP A 1 100 ? 9.827 13.357 -7.510 1.00 93.62 100 ASP A N 1
ATOM 791 C CA . ASP A 1 100 ? 11.231 13.590 -7.851 1.00 93.62 100 ASP A CA 1
ATOM 792 C C . ASP A 1 100 ? 11.669 12.751 -9.050 1.00 93.62 100 ASP A C 1
ATOM 794 O O . ASP A 1 100 ? 12.280 13.263 -9.989 1.00 93.62 100 ASP A O 1
ATOM 798 N N . ASN A 1 101 ? 11.327 11.460 -9.057 1.00 89.88 101 ASN A N 1
ATOM 799 C CA . ASN A 1 101 ? 11.627 10.577 -10.180 1.00 89.88 101 ASN A CA 1
ATOM 800 C C . ASN A 1 101 ? 10.925 11.032 -11.461 1.00 89.88 101 ASN A C 1
ATOM 802 O O . ASN A 1 101 ? 11.534 11.011 -12.527 1.00 89.88 101 ASN A O 1
ATOM 806 N N . ARG A 1 102 ? 9.667 11.479 -11.379 1.00 88.25 102 ARG A N 1
ATOM 807 C CA . ARG A 1 102 ? 8.945 12.019 -12.535 1.00 88.25 102 ARG A CA 1
ATOM 808 C C . ARG A 1 102 ? 9.611 13.292 -13.053 1.00 88.25 102 ARG A C 1
ATOM 810 O O . ARG A 1 102 ? 9.792 13.403 -14.258 1.00 88.25 102 ARG A O 1
ATOM 817 N N . ILE A 1 103 ? 10.012 14.213 -12.179 1.00 87.31 103 ILE A N 1
ATOM 818 C CA . ILE A 1 103 ? 10.712 15.446 -12.571 1.00 87.31 103 ILE A CA 1
ATOM 819 C C . ILE A 1 103 ? 12.056 15.116 -13.232 1.00 87.31 103 ILE A C 1
ATOM 821 O O . ILE A 1 103 ? 12.382 15.672 -14.280 1.00 87.31 103 ILE A O 1
ATOM 825 N N . ARG A 1 104 ? 12.828 14.183 -12.662 1.00 84.06 104 ARG A N 1
ATOM 826 C CA . ARG A 1 104 ? 14.102 13.730 -13.244 1.00 84.06 104 ARG A CA 1
ATOM 827 C C . ARG A 1 104 ? 13.892 13.078 -14.608 1.00 84.06 104 ARG A C 1
ATOM 829 O O . ARG A 1 104 ? 14.581 13.443 -15.552 1.00 84.06 104 ARG A O 1
ATOM 836 N N . ASN A 1 105 ? 12.903 12.198 -14.736 1.00 80.75 105 ASN A N 1
ATOM 837 C CA . ASN A 1 105 ? 12.596 11.518 -15.994 1.00 80.75 105 ASN A CA 1
ATOM 838 C C . ASN A 1 105 ? 11.974 12.448 -17.044 1.00 80.75 105 ASN A C 1
ATOM 840 O O . ASN A 1 105 ? 12.148 12.210 -18.227 1.00 80.75 105 ASN A O 1
ATOM 844 N N . GLN A 1 106 ? 11.278 13.518 -16.654 1.00 76.19 106 GLN A N 1
ATOM 845 C CA . GLN A 1 106 ? 10.831 14.542 -17.606 1.00 76.19 106 GLN A CA 1
ATOM 846 C C . GLN A 1 106 ? 12.005 15.332 -18.190 1.00 76.19 106 GLN A C 1
ATOM 848 O O . GLN A 1 106 ? 11.959 15.734 -19.348 1.00 76.19 106 GLN A O 1
ATOM 853 N N . ARG A 1 107 ? 13.058 15.562 -17.396 1.00 65.50 107 ARG A N 1
ATOM 854 C CA . ARG A 1 107 ? 14.279 16.241 -17.856 1.00 65.50 107 ARG A CA 1
ATOM 855 C C . ARG A 1 107 ? 15.206 15.312 -18.635 1.00 65.50 107 ARG A C 1
ATOM 857 O O . ARG A 1 107 ? 15.953 15.775 -19.489 1.00 65.50 107 ARG A O 1
ATOM 864 N N . PHE A 1 108 ? 15.159 14.016 -18.348 1.00 61.88 108 PHE A N 1
ATOM 865 C CA . PHE A 1 108 ? 15.906 12.993 -19.061 1.00 61.88 108 PHE A CA 1
ATOM 866 C C . PHE A 1 108 ? 15.047 12.493 -20.226 1.00 61.88 108 PHE A C 1
ATOM 868 O O . PHE A 1 108 ? 14.267 11.558 -20.077 1.00 61.88 108 PHE A O 1
ATOM 875 N N . ASN A 1 109 ? 15.186 13.116 -21.397 1.00 64.12 109 ASN A N 1
ATOM 876 C CA . ASN A 1 109 ? 14.625 12.609 -22.650 1.00 64.12 109 ASN A CA 1
ATOM 877 C C . ASN A 1 109 ? 15.743 11.895 -23.447 1.00 64.12 109 ASN A C 1
ATOM 879 O O . ASN A 1 109 ? 16.172 12.391 -24.486 1.00 64.12 109 ASN A O 1
ATOM 883 N N . PRO A 1 110 ? 16.284 10.752 -22.968 1.00 58.25 110 PRO A N 1
ATOM 884 C CA . PRO A 1 110 ? 17.456 10.105 -23.568 1.00 58.25 110 PRO A CA 1
ATOM 885 C C . PRO A 1 110 ? 17.170 9.612 -24.987 1.00 58.25 110 PRO A C 1
ATOM 887 O O . PRO A 1 110 ? 18.080 9.437 -25.792 1.00 58.25 110 PRO A O 1
ATOM 890 N N . SER A 1 111 ? 15.889 9.416 -25.307 1.00 60.97 111 SER A N 1
ATOM 891 C CA . SER A 1 111 ? 15.462 9.020 -26.636 1.00 60.97 111 SER A CA 1
ATOM 892 C C . SER A 1 111 ? 15.761 10.101 -27.669 1.00 60.97 111 SER A C 1
ATOM 894 O O . SER A 1 111 ? 16.074 9.745 -28.794 1.00 60.97 111 SER A O 1
ATOM 896 N N . SER A 1 112 ? 15.701 11.398 -27.342 1.00 68.75 112 SER A N 1
ATOM 897 C CA . SER A 1 112 ? 15.827 12.432 -28.376 1.00 68.75 112 SER A CA 1
ATOM 898 C C . SER A 1 112 ? 17.258 12.608 -28.870 1.00 68.75 112 SER A C 1
ATOM 900 O O . SER A 1 112 ? 17.452 12.772 -30.068 1.00 68.75 112 SER A O 1
ATOM 902 N N . GLU A 1 113 ? 18.265 12.556 -27.995 1.00 74.38 113 GLU A N 1
ATOM 903 C CA . GLU A 1 113 ? 19.661 12.747 -28.420 1.00 74.38 113 GLU A CA 1
ATOM 904 C C . GLU A 1 113 ? 20.212 11.533 -29.166 1.00 74.38 113 GLU A C 1
ATOM 906 O O . GLU A 1 113 ? 20.818 11.694 -30.223 1.00 74.38 113 GLU A O 1
ATOM 911 N N . HIS A 1 114 ? 19.948 10.316 -28.682 1.00 76.12 114 HIS A N 1
ATOM 912 C CA . HIS A 1 114 ? 20.369 9.106 -29.387 1.00 76.12 114 HIS A CA 1
ATOM 913 C C . HIS A 1 114 ? 19.620 8.916 -30.712 1.00 76.12 114 HIS A C 1
ATOM 915 O O . HIS A 1 114 ? 20.246 8.544 -31.703 1.00 76.12 114 HIS A O 1
ATOM 921 N N . LEU A 1 115 ? 18.315 9.222 -30.767 1.00 80.19 115 LEU A N 1
ATOM 922 C CA . LEU A 1 115 ? 17.572 9.206 -32.033 1.00 80.19 115 LEU A CA 1
ATOM 923 C C . LEU A 1 115 ? 18.062 10.289 -32.989 1.00 80.19 115 LEU A C 1
ATOM 925 O O . LEU A 1 115 ? 18.160 10.026 -34.182 1.00 80.19 115 LEU A O 1
ATOM 929 N N . LYS A 1 116 ? 18.409 11.479 -32.487 1.00 82.88 116 LYS A N 1
ATOM 930 C CA . LYS A 1 116 ? 18.986 12.538 -33.317 1.00 82.88 116 LYS A CA 1
ATOM 931 C C . LYS A 1 116 ? 20.342 12.117 -33.880 1.00 82.88 116 LYS A C 1
ATOM 933 O O . LYS A 1 116 ? 20.538 12.208 -35.082 1.00 82.88 116 LYS A O 1
ATOM 938 N N . GLY A 1 117 ? 21.229 11.565 -33.052 1.00 86.56 117 GLY A N 1
ATOM 939 C CA . GLY A 1 117 ? 22.519 11.045 -33.510 1.00 86.56 117 GLY A CA 1
ATOM 940 C C . GLY A 1 117 ? 22.382 9.912 -34.533 1.00 86.56 117 GLY A C 1
ATOM 941 O O . GLY A 1 117 ? 23.131 9.871 -35.506 1.00 86.56 117 GLY A O 1
ATOM 942 N N . LEU A 1 118 ? 21.396 9.026 -34.357 1.00 87.25 118 LEU A N 1
ATOM 943 C CA . LEU A 1 118 ? 21.081 7.986 -35.337 1.00 87.25 118 LEU A CA 1
ATOM 944 C C . LEU A 1 118 ? 20.548 8.588 -36.643 1.00 87.25 118 LEU A C 1
ATOM 946 O O . LEU A 1 118 ? 21.005 8.203 -37.713 1.00 87.25 118 LEU A O 1
ATOM 950 N N . SER A 1 119 ? 19.626 9.548 -36.559 1.00 89.25 119 SER A N 1
ATOM 951 C CA . SER A 1 119 ? 19.078 10.261 -37.716 1.00 89.25 119 SER A CA 1
ATOM 952 C C . SER A 1 119 ? 20.174 10.976 -38.506 1.00 89.25 119 SER A C 1
ATOM 954 O O . SER A 1 119 ? 20.228 10.858 -39.727 1.00 89.25 119 SER A O 1
ATOM 956 N N . ASP A 1 120 ? 21.084 11.664 -37.816 1.00 93.19 120 ASP A N 1
ATOM 957 C CA . ASP A 1 120 ? 22.225 12.342 -38.431 1.00 93.19 120 ASP A CA 1
ATOM 958 C C . ASP A 1 120 ? 23.185 11.328 -39.078 1.00 93.19 120 ASP A C 1
ATOM 960 O O . ASP A 1 120 ? 23.734 11.577 -40.151 1.00 93.19 120 ASP A O 1
ATOM 964 N N . GLY A 1 121 ? 23.380 10.162 -38.451 1.00 94.31 121 GLY A N 1
ATOM 965 C CA . GLY A 1 121 ? 24.163 9.058 -39.009 1.00 94.31 121 GLY A CA 1
ATOM 966 C C . GLY A 1 121 ? 23.550 8.478 -40.286 1.00 94.31 121 GLY A C 1
ATOM 967 O O . GLY A 1 121 ? 24.264 8.270 -41.264 1.00 94.31 121 GLY A O 1
ATOM 968 N N . VAL A 1 122 ? 22.230 8.276 -40.302 1.00 94.69 122 VAL A N 1
ATOM 969 C CA . VAL A 1 122 ? 21.487 7.813 -41.484 1.00 94.69 122 VAL A CA 1
ATOM 970 C C . VAL A 1 122 ? 21.565 8.842 -42.611 1.00 94.69 122 VAL A C 1
ATOM 972 O O . VAL A 1 122 ? 21.845 8.471 -43.747 1.00 94.69 122 VAL A O 1
ATOM 975 N N . ALA A 1 123 ? 21.406 10.133 -42.304 1.00 93.94 123 ALA A N 1
ATOM 976 C CA . ALA A 1 123 ? 21.520 11.201 -43.296 1.00 93.94 123 ALA A CA 1
ATOM 977 C C . ALA A 1 123 ? 22.921 11.253 -43.935 1.00 93.94 123 ALA A C 1
ATOM 979 O O . ALA A 1 123 ? 23.043 11.375 -45.152 1.00 93.94 123 ALA A O 1
ATOM 980 N N . LYS A 1 124 ? 23.984 11.090 -43.134 1.00 96.06 124 LYS A N 1
ATOM 981 C CA . LYS A 1 124 ? 25.362 11.002 -43.646 1.00 96.06 124 LYS A CA 1
ATOM 982 C C . LYS A 1 124 ? 25.578 9.778 -44.531 1.00 96.06 124 LYS A C 1
ATOM 984 O O . LYS A 1 124 ? 26.250 9.885 -45.550 1.00 96.06 124 LYS A O 1
ATOM 989 N N . LEU A 1 125 ? 25.028 8.624 -44.150 1.00 95.19 125 LEU A N 1
ATOM 990 C CA . LEU A 1 125 ? 25.150 7.406 -44.950 1.00 95.19 125 LEU A CA 1
ATOM 991 C C . LEU A 1 125 ? 24.432 7.547 -46.297 1.00 95.19 125 LEU A C 1
ATOM 993 O O . LEU A 1 125 ? 24.998 7.151 -47.308 1.00 95.19 125 LEU A O 1
ATOM 997 N N . SER A 1 126 ? 23.243 8.157 -46.308 1.00 95.81 126 SER A N 1
ATOM 998 C CA . SER A 1 126 ? 22.510 8.468 -47.541 1.00 95.81 126 SER A CA 1
ATOM 999 C C . SER A 1 126 ? 23.338 9.363 -48.459 1.00 95.81 126 SER A C 1
ATOM 1001 O O . SER A 1 126 ? 23.584 8.996 -49.596 1.00 95.81 126 SER A O 1
ATOM 1003 N N . SER A 1 127 ? 23.876 10.470 -47.934 1.00 95.56 127 SER A N 1
ATOM 1004 C CA . SER A 1 127 ? 24.708 11.378 -48.732 1.00 95.56 127 SER A CA 1
ATOM 1005 C C . SER A 1 127 ? 25.966 10.702 -49.286 1.00 95.56 127 SER A C 1
ATOM 1007 O O . SER A 1 127 ? 26.389 11.019 -50.392 1.00 95.56 127 SER A O 1
ATOM 1009 N N . ASN A 1 128 ? 26.577 9.777 -48.540 1.00 95.38 128 ASN A N 1
ATOM 1010 C CA . ASN A 1 128 ? 27.730 9.027 -49.036 1.00 95.38 128 ASN A CA 1
ATOM 1011 C C . ASN A 1 128 ? 27.348 8.034 -50.140 1.00 95.38 128 ASN A C 1
ATOM 1013 O O . ASN A 1 128 ? 28.151 7.815 -51.042 1.00 95.38 128 ASN A O 1
ATOM 1017 N N . LEU A 1 129 ? 26.163 7.421 -50.063 1.00 95.88 129 LEU A N 1
ATOM 1018 C CA . LEU A 1 129 ? 25.656 6.554 -51.128 1.00 95.88 129 LEU A CA 1
ATOM 1019 C C . LEU A 1 129 ? 25.414 7.350 -52.409 1.00 95.88 129 LEU A C 1
ATOM 1021 O O . LEU A 1 129 ? 25.866 6.904 -53.457 1.00 95.88 129 LEU A O 1
ATOM 1025 N N . ASP A 1 130 ? 24.822 8.541 -52.300 1.00 94.50 130 ASP A N 1
ATOM 1026 C CA . ASP A 1 130 ? 24.600 9.431 -53.445 1.00 94.50 130 ASP A CA 1
ATOM 1027 C C . ASP A 1 130 ? 25.937 9.788 -54.128 1.00 94.50 130 ASP A C 1
ATOM 1029 O O . ASP A 1 130 ? 26.083 9.647 -55.337 1.00 94.50 130 ASP A O 1
ATOM 1033 N N . ILE A 1 131 ? 26.975 10.131 -53.350 1.00 95.31 131 ILE A N 1
ATOM 1034 C CA . ILE A 1 131 ? 28.320 10.422 -53.888 1.00 95.31 131 ILE A CA 1
ATOM 1035 C C . ILE A 1 131 ? 28.936 9.202 -54.593 1.00 95.31 131 ILE A C 1
ATOM 1037 O O . ILE A 1 131 ? 29.625 9.350 -55.606 1.00 95.31 131 ILE A O 1
ATOM 1041 N N . ILE A 1 132 ? 28.746 7.996 -54.049 1.00 94.12 132 ILE A N 1
ATOM 1042 C CA . ILE A 1 132 ? 29.258 6.760 -54.660 1.00 94.12 132 ILE A CA 1
ATOM 1043 C C . ILE A 1 132 ? 28.521 6.472 -55.966 1.00 94.12 132 ILE A C 1
ATOM 1045 O O . ILE A 1 132 ? 29.161 6.059 -56.933 1.00 94.12 132 ILE A O 1
ATOM 1049 N N . GLU A 1 133 ? 27.208 6.683 -56.003 1.00 93.12 133 GLU A N 1
ATOM 1050 C CA . GLU A 1 133 ? 26.410 6.518 -57.214 1.00 93.12 133 GLU A CA 1
ATOM 1051 C C . GLU A 1 133 ? 26.858 7.499 -58.303 1.00 93.12 133 GLU A C 1
ATOM 1053 O O . GLU A 1 133 ? 27.211 7.052 -59.395 1.00 93.12 133 GLU A O 1
ATOM 1058 N N . ASP A 1 134 ? 26.996 8.786 -57.972 1.00 93.88 134 ASP A N 1
ATOM 1059 C CA . ASP A 1 134 ? 27.499 9.814 -58.892 1.00 93.88 134 ASP A CA 1
ATOM 1060 C C . ASP A 1 134 ? 28.900 9.464 -59.428 1.00 93.88 134 ASP A C 1
ATOM 1062 O O . ASP A 1 134 ? 29.171 9.552 -60.627 1.00 93.88 134 ASP A O 1
ATOM 1066 N N . SER A 1 135 ? 29.797 9.005 -58.547 1.00 93.62 135 SER A N 1
ATOM 1067 C CA . SER A 1 135 ? 31.158 8.601 -58.930 1.00 93.62 135 SER A CA 1
ATOM 1068 C C . SER A 1 135 ? 31.158 7.364 -59.829 1.00 93.62 135 SER A C 1
ATOM 1070 O O . SER A 1 135 ? 31.984 7.242 -60.734 1.00 93.62 135 SER A O 1
ATOM 1072 N N . THR A 1 136 ? 30.250 6.420 -59.575 1.00 92.31 136 THR A N 1
ATOM 1073 C CA . THR A 1 136 ? 30.103 5.214 -60.398 1.00 92.31 136 THR A CA 1
ATOM 1074 C C . THR A 1 136 ? 29.640 5.599 -61.796 1.00 92.31 136 THR A C 1
ATOM 1076 O O . THR A 1 136 ? 30.197 5.105 -62.774 1.00 92.31 136 THR A O 1
ATOM 1079 N N . ASP A 1 137 ? 28.700 6.535 -61.900 1.00 90.56 137 ASP A N 1
ATOM 1080 C CA . ASP A 1 137 ? 28.178 7.011 -63.180 1.00 90.56 137 ASP A CA 1
ATOM 1081 C C . ASP A 1 137 ? 29.237 7.750 -63.988 1.00 90.56 137 ASP A C 1
ATOM 1083 O O . ASP A 1 137 ? 29.392 7.486 -65.182 1.00 90.56 137 ASP A O 1
ATOM 1087 N N . GLU A 1 138 ? 30.041 8.588 -63.333 1.00 92.81 138 GLU A N 1
ATOM 1088 C CA . GLU A 1 138 ? 31.184 9.248 -63.965 1.00 92.81 138 GLU A CA 1
ATOM 1089 C C . GLU A 1 138 ? 32.212 8.228 -64.489 1.00 92.81 138 GLU A C 1
ATOM 1091 O O . GLU A 1 138 ? 32.716 8.355 -65.609 1.00 92.81 138 GLU A O 1
ATOM 1096 N N . ILE A 1 139 ? 32.522 7.184 -63.710 1.00 91.31 139 ILE A N 1
ATOM 1097 C CA . ILE A 1 139 ? 33.446 6.124 -64.135 1.00 91.31 139 ILE A CA 1
ATOM 1098 C C . ILE A 1 139 ? 32.884 5.368 -65.342 1.00 91.31 139 ILE A C 1
ATOM 1100 O O . ILE A 1 139 ? 33.620 5.148 -66.306 1.00 91.31 139 ILE A O 1
ATOM 1104 N N . LEU A 1 140 ? 31.605 4.987 -65.319 1.00 89.81 140 LEU A N 1
ATOM 1105 C CA . LEU A 1 140 ? 30.972 4.273 -66.429 1.00 89.81 140 LEU A CA 1
ATOM 1106 C C . LEU A 1 140 ? 30.953 5.130 -67.700 1.00 89.81 140 LEU A C 1
ATOM 1108 O O . LEU A 1 140 ? 31.341 4.651 -68.766 1.00 89.81 140 LEU A O 1
ATOM 1112 N N . GLU A 1 141 ? 30.605 6.414 -67.594 1.00 89.25 141 GLU A N 1
ATOM 1113 C CA . GLU A 1 141 ? 30.630 7.338 -68.731 1.00 89.25 141 GLU A CA 1
ATOM 1114 C C . GLU A 1 141 ? 32.052 7.490 -69.302 1.00 89.25 141 GLU A C 1
ATOM 1116 O O . GLU A 1 141 ? 32.255 7.497 -70.520 1.00 89.25 141 GLU A O 1
ATOM 1121 N N . ASN A 1 142 ? 33.065 7.559 -68.433 1.00 89.94 142 ASN A N 1
ATOM 1122 C CA . ASN A 1 142 ? 34.465 7.605 -68.846 1.00 89.94 142 ASN A CA 1
ATOM 1123 C C . ASN A 1 142 ? 34.910 6.314 -69.545 1.00 89.94 142 ASN A C 1
ATOM 1125 O O . ASN A 1 142 ? 35.611 6.393 -70.555 1.00 89.94 142 ASN A O 1
ATOM 1129 N N . ILE A 1 143 ? 34.486 5.141 -69.064 1.00 87.94 143 ILE A N 1
ATOM 1130 C CA . ILE A 1 143 ? 34.760 3.853 -69.718 1.00 87.94 143 ILE A CA 1
ATOM 1131 C C . ILE A 1 143 ? 34.157 3.840 -71.125 1.00 87.94 143 ILE A C 1
ATOM 1133 O O . ILE A 1 143 ? 34.874 3.540 -72.078 1.00 87.94 143 ILE A O 1
ATOM 1137 N N . VAL A 1 144 ? 32.893 4.250 -71.282 1.00 86.19 144 VAL A N 1
ATOM 1138 C CA . VAL A 1 144 ? 32.233 4.352 -72.597 1.00 86.19 144 VAL A CA 1
ATOM 1139 C C . VAL A 1 144 ? 32.994 5.302 -73.525 1.00 86.19 144 VAL A C 1
ATOM 1141 O O . VAL A 1 144 ? 33.275 4.965 -74.675 1.00 86.19 144 VAL A O 1
ATOM 1144 N N . LYS A 1 145 ? 33.380 6.487 -73.030 1.00 87.44 145 LYS A N 1
ATOM 1145 C CA . LYS A 1 145 ? 34.140 7.482 -73.806 1.00 87.44 145 LYS A CA 1
ATOM 1146 C C . LYS A 1 145 ? 35.510 6.962 -74.242 1.00 87.44 145 LYS A C 1
ATOM 1148 O O . LYS A 1 145 ? 35.944 7.270 -75.352 1.00 87.44 145 LYS A O 1
ATOM 1153 N N . ILE A 1 146 ? 36.214 6.235 -73.374 1.00 88.12 146 ILE A N 1
ATOM 1154 C CA . ILE A 1 146 ? 37.523 5.650 -73.687 1.00 88.12 146 ILE A CA 1
ATOM 1155 C C . ILE A 1 146 ? 37.356 4.537 -74.718 1.00 88.12 146 ILE A C 1
ATOM 1157 O O . ILE A 1 146 ? 38.069 4.541 -75.720 1.00 88.12 146 ILE A O 1
ATOM 1161 N N . ASP A 1 147 ? 36.391 3.643 -74.520 1.00 84.81 147 ASP A N 1
ATOM 1162 C CA . ASP A 1 147 ? 36.141 2.523 -75.424 1.00 84.81 147 ASP A CA 1
ATOM 1163 C C . ASP A 1 147 ? 35.745 2.999 -76.831 1.00 84.81 147 ASP A C 1
ATOM 1165 O O . ASP A 1 147 ? 36.268 2.518 -77.837 1.00 84.81 147 ASP A O 1
ATOM 1169 N N . ALA A 1 148 ? 34.934 4.058 -76.926 1.00 83.12 148 ALA A N 1
ATOM 1170 C CA . ALA A 1 148 ? 34.562 4.668 -78.200 1.00 83.12 148 ALA A CA 1
ATOM 1171 C C . ALA A 1 148 ? 35.770 5.177 -79.018 1.00 83.12 148 ALA A C 1
ATOM 1173 O O . ALA A 1 148 ? 35.707 5.197 -80.252 1.00 83.12 148 ALA A O 1
ATOM 1174 N N . ARG A 1 149 ? 36.875 5.562 -78.359 1.00 85.50 149 ARG A N 1
ATOM 1175 C CA . ARG A 1 149 ? 38.115 6.036 -79.009 1.00 85.50 149 ARG A CA 1
ATOM 1176 C C . ARG A 1 149 ? 38.991 4.904 -79.545 1.00 85.50 149 ARG A C 1
ATOM 1178 O O . ARG A 1 149 ? 39.906 5.174 -80.322 1.00 85.50 149 ARG A O 1
ATOM 1185 N N . ILE A 1 150 ? 38.744 3.663 -79.135 1.00 83.44 150 ILE A N 1
ATOM 1186 C CA . ILE A 1 150 ? 39.503 2.490 -79.569 1.00 83.44 150 ILE A CA 1
ATOM 1187 C C . ILE A 1 150 ? 38.927 1.984 -80.910 1.00 83.44 150 ILE A C 1
ATOM 1189 O O . ILE A 1 150 ? 37.707 2.049 -81.122 1.00 83.44 150 ILE A O 1
ATOM 1193 N N . PRO A 1 151 ? 39.768 1.489 -81.848 1.00 79.19 151 PRO A N 1
ATOM 1194 C CA . PRO A 1 151 ? 39.292 0.886 -83.092 1.00 79.19 151 PRO A CA 1
ATOM 1195 C C . PRO A 1 151 ? 38.282 -0.237 -82.829 1.00 79.19 151 PRO A C 1
ATOM 1197 O O . PRO A 1 151 ? 38.481 -1.045 -81.923 1.00 79.19 151 PRO A O 1
ATOM 1200 N N . ARG A 1 152 ? 37.222 -0.310 -83.647 1.00 70.00 152 ARG A N 1
ATOM 1201 C CA . ARG A 1 152 ? 36.043 -1.183 -83.451 1.00 70.00 152 ARG A CA 1
ATOM 1202 C C . ARG A 1 152 ? 36.388 -2.651 -83.144 1.00 70.00 152 ARG A C 1
ATOM 1204 O O . ARG A 1 152 ? 35.841 -3.220 -82.206 1.00 70.00 152 ARG A O 1
ATOM 1211 N N . LYS A 1 153 ? 37.364 -3.229 -83.858 1.00 72.25 153 LYS A N 1
ATOM 1212 C CA . LYS A 1 153 ? 37.822 -4.626 -83.679 1.00 72.25 153 LYS A CA 1
ATOM 1213 C C . LYS A 1 153 ? 38.510 -4.899 -82.330 1.00 72.25 153 LYS A C 1
ATOM 1215 O O . LYS A 1 153 ? 38.670 -6.048 -81.946 1.00 72.25 153 LYS A O 1
ATOM 1220 N N . SER A 1 154 ? 38.933 -3.849 -81.631 1.00 75.00 154 SER A N 1
ATOM 1221 C CA . SER A 1 154 ? 39.691 -3.897 -80.372 1.00 75.00 154 SER A CA 1
ATOM 1222 C C . SER A 1 154 ? 38.983 -3.203 -79.210 1.00 75.00 154 SER A C 1
ATOM 1224 O O . SER A 1 154 ? 39.591 -3.022 -78.156 1.00 75.00 154 SER A O 1
ATOM 1226 N N . ARG A 1 155 ? 37.723 -2.791 -79.398 1.00 78.62 155 ARG A N 1
ATOM 1227 C CA . ARG A 1 155 ? 36.886 -2.323 -78.293 1.00 78.62 155 ARG A CA 1
ATOM 1228 C C . ARG A 1 155 ? 36.736 -3.435 -77.257 1.00 78.62 155 ARG A C 1
ATOM 1230 O O . ARG A 1 155 ? 37.069 -4.590 -77.517 1.00 78.62 155 ARG A O 1
ATOM 1237 N N . PHE A 1 156 ? 36.313 -3.057 -76.068 1.00 76.06 156 PHE A N 1
ATOM 1238 C CA . PHE A 1 156 ? 36.061 -3.954 -74.956 1.00 76.06 156 PHE A CA 1
ATOM 1239 C C . PHE A 1 156 ? 34.559 -4.239 -74.798 1.00 76.06 156 PHE A C 1
ATOM 1241 O O . PHE A 1 156 ? 34.188 -5.341 -74.389 1.00 76.06 156 PHE A O 1
ATOM 1248 N N . LEU A 1 157 ? 33.700 -3.273 -75.157 1.00 73.94 157 LEU A N 1
ATOM 1249 C CA . LEU A 1 157 ? 32.232 -3.352 -75.054 1.00 73.94 157 LEU A CA 1
ATOM 1250 C C . LEU A 1 157 ? 31.541 -3.893 -76.319 1.00 73.94 157 LEU A C 1
ATOM 1252 O O . LEU A 1 157 ? 30.326 -3.832 -76.462 1.00 73.94 157 LEU A O 1
ATOM 1256 N N . ASN A 1 158 ? 32.308 -4.435 -77.248 1.00 68.12 158 ASN A N 1
ATOM 1257 C CA . ASN A 1 158 ? 31.889 -5.015 -78.519 1.00 68.12 158 ASN A CA 1
ATOM 1258 C C . ASN A 1 158 ? 31.303 -6.421 -78.336 1.00 68.12 158 ASN A C 1
ATOM 1260 O O . ASN A 1 158 ? 31.917 -7.377 -78.783 1.00 68.12 158 ASN A O 1
ATOM 1264 N N . GLY A 1 159 ? 30.153 -6.541 -77.655 1.00 64.06 159 GLY A N 1
ATOM 1265 C CA . GLY A 1 159 ? 29.206 -7.679 -77.695 1.00 64.06 159 GLY A CA 1
ATOM 1266 C C . GLY A 1 159 ? 29.733 -9.108 -77.460 1.00 64.06 159 GLY A C 1
ATOM 1267 O O . GLY A 1 159 ? 28.955 -10.059 -77.467 1.00 64.06 159 GLY A O 1
ATOM 1268 N N . GLN A 1 160 ? 31.036 -9.303 -77.259 1.00 67.31 160 GLN A N 1
ATOM 1269 C CA . GLN A 1 160 ? 31.658 -10.609 -77.161 1.00 67.31 160 GLN A CA 1
ATOM 1270 C C . GLN A 1 160 ? 31.305 -11.219 -75.812 1.00 67.31 160 GLN A C 1
ATOM 1272 O O . GLN A 1 160 ? 31.701 -10.724 -74.754 1.00 67.31 160 GLN A O 1
ATOM 1277 N N . VAL A 1 161 ? 30.634 -12.369 -75.873 1.00 66.56 161 VAL A N 1
ATOM 1278 C CA . VAL A 1 161 ? 30.210 -13.167 -74.714 1.00 66.56 161 VAL A CA 1
ATOM 1279 C C . VAL A 1 161 ? 31.374 -13.445 -73.747 1.00 66.56 161 VAL A C 1
ATOM 1281 O O . VAL A 1 161 ? 31.172 -13.564 -72.541 1.00 66.56 161 VAL A O 1
ATOM 1284 N N . PHE A 1 162 ? 32.611 -13.506 -74.250 1.00 68.62 162 PHE A N 1
ATOM 1285 C CA . PHE A 1 162 ? 33.816 -13.710 -73.446 1.00 68.62 162 PHE A CA 1
ATOM 1286 C C . PHE A 1 162 ? 34.101 -12.559 -72.461 1.00 68.62 162 PHE A C 1
ATOM 1288 O O . PHE A 1 162 ? 34.380 -12.810 -71.288 1.00 68.62 162 PHE A O 1
ATOM 1295 N N . ASN A 1 163 ? 33.977 -11.299 -72.894 1.00 76.25 163 ASN A N 1
ATOM 1296 C CA . ASN A 1 163 ? 34.219 -10.140 -72.025 1.00 76.25 163 ASN A CA 1
ATOM 1297 C C . ASN A 1 163 ? 33.098 -9.977 -70.990 1.00 76.25 163 ASN A C 1
ATOM 1299 O O . ASN A 1 163 ? 33.375 -9.677 -69.827 1.00 76.25 163 ASN A O 1
ATOM 1303 N N . GLU A 1 164 ? 31.851 -10.255 -71.381 1.00 77.81 164 GLU A N 1
ATOM 1304 C CA . GLU A 1 164 ? 30.705 -10.255 -70.465 1.00 77.81 164 GLU A CA 1
ATOM 1305 C C . GLU A 1 164 ? 30.858 -11.320 -69.365 1.00 77.81 164 GLU A C 1
ATOM 1307 O O . GLU A 1 164 ? 30.600 -11.047 -68.193 1.00 77.81 164 GLU A O 1
ATOM 1312 N N . GLN A 1 165 ? 31.366 -12.511 -69.705 1.00 80.06 165 GLN A N 1
ATOM 1313 C CA . GLN A 1 165 ? 31.650 -13.568 -68.727 1.00 80.06 165 GLN A CA 1
ATOM 1314 C C . GLN A 1 165 ? 32.770 -13.201 -67.745 1.00 80.06 165 GLN A C 1
ATOM 1316 O O . GLN A 1 165 ? 32.761 -13.665 -66.603 1.00 80.06 165 GLN A O 1
ATOM 1321 N N . HIS A 1 166 ? 33.745 -12.395 -68.165 1.00 83.69 166 HIS A N 1
ATOM 1322 C CA . HIS A 1 166 ? 34.869 -11.988 -67.318 1.00 83.69 166 HIS A CA 1
ATOM 1323 C C . HIS A 1 166 ? 34.559 -10.792 -66.420 1.00 83.69 166 HIS A C 1
ATOM 1325 O O . HIS A 1 166 ? 35.113 -10.700 -65.323 1.00 83.69 166 HIS A O 1
ATOM 1331 N N . TYR A 1 167 ? 33.640 -9.918 -66.834 1.00 85.56 167 TYR A N 1
ATOM 1332 C CA . TYR A 1 167 ? 33.272 -8.717 -66.082 1.00 85.56 167 TYR A CA 1
ATOM 1333 C C . TYR A 1 167 ? 31.752 -8.580 -65.895 1.00 85.56 167 TYR A C 1
ATOM 1335 O O . TYR A 1 167 ? 31.179 -7.538 -66.220 1.00 85.56 167 TYR A O 1
ATOM 1343 N N . PRO A 1 168 ? 31.077 -9.586 -65.306 1.00 83.94 168 PRO A N 1
ATOM 1344 C CA . PRO A 1 168 ? 29.614 -9.655 -65.278 1.00 83.94 168 PRO A CA 1
ATOM 1345 C C . PRO A 1 168 ? 28.965 -8.476 -64.541 1.00 83.94 168 PRO A C 1
ATOM 1347 O O . PRO A 1 168 ? 27.902 -8.008 -64.937 1.00 83.94 168 PRO A O 1
ATOM 1350 N N . LEU A 1 169 ? 29.611 -7.955 -63.491 1.00 85.50 169 LEU A N 1
ATOM 1351 C CA . LEU A 1 169 ? 29.091 -6.818 -62.725 1.00 85.50 169 LEU A CA 1
ATOM 1352 C C . LEU A 1 169 ? 29.144 -5.510 -63.523 1.00 85.50 169 LEU A C 1
ATOM 1354 O O . LEU A 1 169 ? 28.200 -4.730 -63.483 1.00 85.50 169 LEU A O 1
ATOM 1358 N N . LEU A 1 170 ? 30.233 -5.281 -64.261 1.00 85.00 170 LEU A N 1
ATOM 1359 C CA . LEU A 1 170 ? 30.386 -4.088 -65.090 1.00 85.00 170 LEU A CA 1
ATOM 1360 C C . LEU A 1 170 ? 29.362 -4.099 -66.226 1.00 85.00 170 LEU A C 1
ATOM 1362 O O . LEU A 1 170 ? 28.665 -3.111 -66.415 1.00 85.00 170 LEU A O 1
ATOM 1366 N N . PHE A 1 171 ? 29.223 -5.223 -66.933 1.00 83.19 171 PHE A N 1
ATOM 1367 C CA . PHE A 1 171 ? 28.230 -5.360 -68.002 1.00 83.19 171 PHE A CA 1
ATOM 1368 C C . PHE A 1 171 ? 26.789 -5.292 -67.477 1.00 83.19 171 PHE A C 1
ATOM 1370 O O . PHE A 1 171 ? 25.934 -4.726 -68.152 1.00 83.19 171 PHE A O 1
ATOM 1377 N N . GLY A 1 172 ? 26.527 -5.777 -66.257 1.00 83.62 172 GLY A N 1
ATOM 1378 C CA . GLY A 1 172 ? 25.249 -5.572 -65.569 1.00 83.62 172 GLY A CA 1
ATOM 1379 C C . GLY A 1 172 ? 24.942 -4.089 -65.342 1.00 83.62 172 GLY A C 1
ATOM 1380 O O . GLY A 1 172 ? 23.917 -3.599 -65.803 1.00 83.62 172 GLY A O 1
ATOM 1381 N N . LEU A 1 173 ? 25.872 -3.347 -64.731 1.00 84.81 173 LEU A N 1
ATOM 1382 C CA . LEU A 1 173 ? 25.720 -1.904 -64.494 1.00 84.81 173 LEU A CA 1
ATOM 1383 C C . LEU A 1 173 ? 25.591 -1.103 -65.798 1.00 84.81 173 LEU A C 1
ATOM 1385 O O . LEU A 1 173 ? 24.805 -0.161 -65.890 1.00 84.81 173 LEU A O 1
ATOM 1389 N N . MET A 1 174 ? 26.344 -1.494 -66.824 1.00 82.38 174 MET A N 1
ATOM 1390 C CA . MET A 1 174 ? 26.289 -0.876 -68.146 1.00 82.38 174 MET A CA 1
ATOM 1391 C C . MET A 1 174 ? 24.961 -1.152 -68.854 1.00 82.38 174 MET A C 1
ATOM 1393 O O . MET A 1 174 ? 24.446 -0.263 -69.522 1.00 82.38 174 MET A O 1
ATOM 1397 N N . ARG A 1 175 ? 24.367 -2.339 -68.693 1.00 82.75 175 ARG A N 1
ATOM 1398 C CA . ARG A 1 175 ? 23.035 -2.649 -69.233 1.00 82.75 175 ARG A CA 1
ATOM 1399 C C . ARG A 1 175 ? 21.951 -1.827 -68.540 1.00 82.75 175 ARG A C 1
ATOM 1401 O O . ARG A 1 175 ? 21.084 -1.283 -69.219 1.00 82.75 175 ARG A O 1
ATOM 1408 N N . ASP A 1 176 ? 22.040 -1.695 -67.220 1.00 83.19 176 ASP A N 1
ATOM 1409 C CA . ASP A 1 176 ? 21.056 -0.962 -66.422 1.00 83.19 176 ASP A CA 1
ATOM 1410 C C . ASP A 1 176 ? 21.056 0.545 -66.736 1.00 83.19 176 ASP A C 1
ATOM 1412 O O . ASP A 1 176 ? 19.989 1.159 -66.781 1.00 83.19 176 ASP A O 1
ATOM 1416 N N . LYS A 1 177 ? 22.230 1.146 -66.993 1.00 79.69 177 LYS A N 1
ATOM 1417 C CA . LYS A 1 177 ? 22.361 2.597 -67.247 1.00 79.69 177 LYS A CA 1
ATOM 1418 C C . LYS A 1 177 ? 22.492 2.987 -68.728 1.00 79.69 177 LYS A C 1
ATOM 1420 O O . LYS A 1 177 ? 22.085 4.083 -69.107 1.00 79.69 177 LYS A O 1
ATOM 1425 N N . PHE A 1 178 ? 23.010 2.101 -69.579 1.00 77.75 178 PHE A N 1
ATOM 1426 C CA . PHE A 1 178 ? 23.350 2.374 -70.985 1.00 77.75 178 PHE A CA 1
ATOM 1427 C C . PHE A 1 178 ? 22.890 1.273 -71.957 1.00 77.75 178 PHE A C 1
ATOM 1429 O O . PHE A 1 178 ? 23.488 1.114 -73.021 1.00 77.75 178 PHE A O 1
ATOM 1436 N N . GLY A 1 179 ? 21.834 0.516 -71.634 1.00 70.50 179 GLY A N 1
ATOM 1437 C CA . GLY A 1 179 ? 21.378 -0.635 -72.433 1.00 70.50 179 GLY A CA 1
ATOM 1438 C C . GLY A 1 179 ? 21.226 -0.373 -73.941 1.00 70.50 179 GLY A C 1
ATOM 1439 O O . GLY A 1 179 ? 21.586 -1.228 -74.743 1.00 70.50 179 GLY A O 1
ATOM 1440 N N . TYR A 1 180 ? 20.823 0.840 -74.330 1.00 69.56 180 TYR A N 1
ATOM 1441 C CA . TYR A 1 180 ? 20.686 1.245 -75.734 1.00 69.56 180 TYR A CA 1
ATOM 1442 C C . TYR A 1 180 ? 22.021 1.316 -76.505 1.00 69.56 180 TYR A C 1
ATOM 1444 O O . TYR A 1 180 ? 22.045 1.038 -77.698 1.00 69.56 180 TYR A O 1
ATOM 1452 N N . LEU A 1 181 ? 23.142 1.640 -75.845 1.00 64.38 181 LEU A N 1
ATOM 1453 C CA . LEU A 1 181 ? 24.466 1.720 -76.490 1.00 64.38 181 LEU A CA 1
ATOM 1454 C C . LEU A 1 181 ? 25.078 0.340 -76.755 1.00 64.38 181 LEU A C 1
ATOM 1456 O O . LEU A 1 181 ? 25.931 0.200 -77.629 1.00 64.38 181 LEU A O 1
ATOM 1460 N N . LEU A 1 182 ? 24.678 -0.663 -75.972 1.00 64.38 182 LEU A N 1
ATOM 1461 C CA . LEU A 1 182 ? 25.149 -2.040 -76.110 1.00 64.38 182 LEU A CA 1
ATOM 1462 C C . LEU A 1 182 ? 24.406 -2.780 -77.232 1.00 64.38 182 LEU A C 1
ATOM 1464 O O . LEU A 1 182 ? 25.035 -3.556 -77.946 1.00 64.38 182 LEU A O 1
ATOM 1468 N N . GLU A 1 183 ? 23.109 -2.514 -77.423 1.00 64.62 183 GLU A N 1
ATOM 1469 C CA . GLU A 1 183 ? 22.323 -3.073 -78.538 1.00 64.62 183 GLU A CA 1
ATOM 1470 C C . GLU A 1 183 ? 22.756 -2.501 -79.897 1.00 64.62 183 GLU A C 1
ATOM 1472 O O . GLU A 1 183 ? 22.972 -3.264 -80.835 1.00 64.62 183 GLU A O 1
ATOM 1477 N N . GLU A 1 184 ? 23.003 -1.190 -79.991 1.00 61.47 184 GLU A N 1
ATOM 1478 C CA . GLU A 1 184 ? 23.422 -0.534 -81.244 1.00 61.47 184 GLU A CA 1
ATOM 1479 C C . GLU A 1 184 ? 24.788 -1.040 -81.755 1.00 61.47 184 GLU A C 1
ATOM 1481 O O . GLU A 1 184 ? 25.019 -1.145 -82.958 1.00 61.47 184 GLU A O 1
ATOM 1486 N N . GLN A 1 185 ? 25.698 -1.423 -80.850 1.00 60.06 185 GLN A N 1
ATOM 1487 C CA . GLN A 1 185 ? 27.003 -1.985 -81.224 1.00 60.06 185 GLN A CA 1
ATOM 1488 C C . GLN A 1 185 ? 26.966 -3.487 -81.537 1.00 60.06 185 GLN A C 1
ATOM 1490 O O . GLN A 1 185 ? 27.856 -3.970 -82.237 1.00 60.06 185 GLN A O 1
ATOM 1495 N N . ALA A 1 186 ? 25.969 -4.219 -81.033 1.00 58.78 186 ALA A N 1
ATOM 1496 C CA . ALA A 1 186 ? 25.769 -5.631 -81.350 1.00 58.78 186 ALA A CA 1
ATOM 1497 C C . ALA A 1 186 ? 25.136 -5.808 -82.741 1.00 58.78 186 ALA A C 1
ATOM 1499 O O . ALA A 1 186 ? 25.588 -6.654 -83.509 1.00 58.78 186 ALA A O 1
ATOM 1500 N N . GLU A 1 187 ? 24.163 -4.965 -83.104 1.00 58.62 187 GLU A N 1
ATOM 1501 C CA . GLU A 1 187 ? 23.510 -5.017 -84.421 1.00 58.62 187 GLU A CA 1
ATOM 1502 C C . GLU A 1 187 ? 24.443 -4.605 -85.579 1.00 58.62 187 GLU A C 1
ATOM 1504 O O . GLU A 1 187 ? 24.331 -5.145 -86.680 1.00 58.62 187 GLU A O 1
ATOM 1509 N N . GLU A 1 188 ? 25.406 -3.699 -85.353 1.00 56.75 188 GLU A N 1
ATOM 1510 C CA . GLU A 1 188 ? 26.411 -3.339 -86.371 1.00 56.75 188 GLU A CA 1
ATOM 1511 C C . GLU A 1 188 ? 27.505 -4.411 -86.561 1.00 56.75 188 GLU A C 1
ATOM 1513 O O . GLU A 1 188 ? 28.098 -4.484 -87.638 1.00 56.75 188 GLU A O 1
ATOM 1518 N N . ALA A 1 189 ? 27.785 -5.245 -85.551 1.00 55.44 189 ALA A N 1
ATOM 1519 C CA . ALA A 1 189 ? 28.830 -6.273 -85.622 1.00 55.44 189 ALA A CA 1
ATOM 1520 C C . ALA A 1 189 ? 28.415 -7.492 -86.469 1.00 55.44 189 ALA A C 1
ATOM 1522 O O . ALA A 1 189 ? 29.238 -8.018 -87.219 1.00 55.44 189 ALA A O 1
ATOM 1523 N N . ASP A 1 190 ? 27.137 -7.880 -86.426 1.00 53.91 190 ASP A N 1
ATOM 1524 C CA . ASP A 1 190 ? 26.589 -8.993 -87.221 1.00 53.91 190 ASP A CA 1
ATOM 1525 C C . ASP A 1 190 ? 26.547 -8.692 -88.736 1.00 53.91 190 ASP A C 1
ATOM 1527 O O . ASP A 1 190 ? 26.438 -9.605 -89.557 1.00 53.91 190 ASP A O 1
ATOM 1531 N N . LEU A 1 191 ? 26.666 -7.420 -89.137 1.00 54.22 191 LEU A N 1
ATOM 1532 C CA . LEU A 1 191 ? 26.656 -7.005 -90.545 1.00 54.22 191 LEU A CA 1
ATOM 1533 C C . LEU A 1 191 ? 28.043 -7.027 -91.218 1.00 54.22 191 LEU A C 1
ATOM 1535 O O . LEU A 1 191 ? 28.101 -7.045 -92.448 1.00 54.22 191 LEU A O 1
ATOM 1539 N N . GLU A 1 192 ? 29.151 -7.073 -90.465 1.00 52.62 192 GLU A N 1
ATOM 1540 C CA . GLU A 1 192 ? 30.521 -7.142 -91.022 1.00 52.62 192 GLU A CA 1
ATOM 1541 C C . GLU A 1 192 ? 31.118 -8.573 -91.043 1.00 52.62 192 GLU A C 1
ATOM 1543 O O . GLU A 1 192 ? 32.139 -8.792 -91.693 1.00 52.62 192 GLU A O 1
ATOM 1548 N N . GLU A 1 193 ? 30.486 -9.583 -90.422 1.00 50.31 193 GLU A N 1
ATOM 1549 C CA . GLU A 1 193 ? 31.014 -10.967 -90.338 1.00 50.31 193 GLU A CA 1
ATOM 1550 C C . GLU A 1 193 ? 30.662 -11.877 -91.546 1.00 50.31 193 GLU A C 1
ATOM 1552 O O . GLU A 1 193 ? 30.837 -13.095 -91.494 1.00 50.31 193 GLU A O 1
ATOM 1557 N N . ILE A 1 194 ? 30.188 -11.322 -92.672 1.00 46.78 194 ILE A N 1
ATOM 1558 C CA . ILE A 1 194 ? 29.939 -12.098 -93.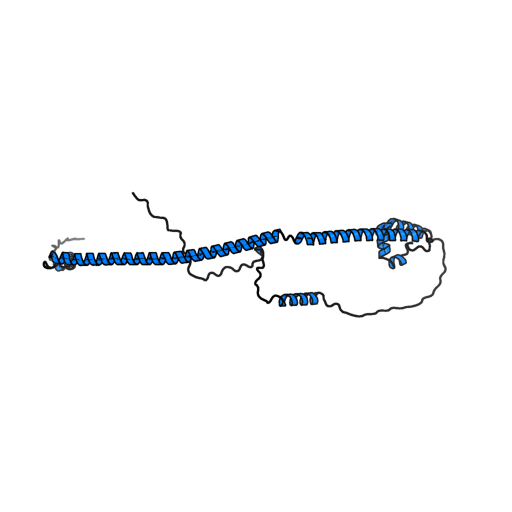913 1.00 46.78 194 ILE A CA 1
ATOM 1559 C C . ILE A 1 194 ? 31.095 -11.981 -94.930 1.00 46.78 194 ILE A C 1
ATOM 1561 O O . ILE A 1 194 ? 31.217 -12.820 -95.824 1.00 46.78 194 ILE A O 1
ATOM 1565 N N . GLU A 1 195 ? 32.019 -11.032 -94.769 1.00 44.91 195 GLU A N 1
ATOM 1566 C CA . GLU A 1 195 ? 33.180 -10.877 -95.657 1.00 44.91 195 GLU A CA 1
ATOM 1567 C C . GLU A 1 195 ? 34.508 -10.968 -94.895 1.00 44.91 195 GLU A C 1
ATOM 1569 O O . GLU A 1 195 ? 35.228 -9.988 -94.795 1.00 44.91 195 GLU A O 1
ATOM 1574 N N . GLU A 1 196 ? 34.883 -12.146 -94.386 1.00 43.56 196 GLU A N 1
ATOM 1575 C CA . GLU A 1 196 ? 36.279 -12.599 -94.503 1.00 43.56 196 GLU A CA 1
ATOM 1576 C C . GLU A 1 196 ? 36.442 -14.085 -94.157 1.00 43.56 196 GLU A C 1
ATOM 1578 O O . GLU A 1 196 ? 36.127 -14.601 -93.089 1.00 43.56 196 GLU A O 1
ATOM 1583 N N . THR A 1 197 ? 36.934 -14.784 -95.164 1.00 35.84 197 THR A N 1
ATOM 1584 C CA . THR A 1 197 ? 37.073 -16.222 -95.319 1.00 35.84 197 THR A CA 1
ATOM 1585 C C . THR A 1 197 ? 38.172 -16.855 -94.465 1.00 35.84 197 THR A C 1
ATOM 1587 O O . THR A 1 197 ? 39.289 -16.352 -94.410 1.00 35.84 197 THR A O 1
ATOM 1590 N N . ASN A 1 198 ? 37.875 -18.064 -93.973 1.00 40.94 198 ASN A N 1
ATOM 1591 C CA . ASN A 1 198 ? 38.721 -19.268 -93.989 1.00 40.94 198 ASN A CA 1
ATOM 1592 C C . ASN A 1 198 ? 40.250 -19.079 -93.943 1.00 40.94 198 ASN A C 1
ATOM 1594 O O . ASN A 1 198 ? 40.848 -18.936 -95.004 1.00 40.94 198 ASN A O 1
ATOM 1598 N N . VAL A 1 199 ? 40.891 -19.357 -92.798 1.00 38.50 199 VAL A N 1
ATOM 1599 C CA . VAL A 1 199 ? 42.060 -20.265 -92.737 1.00 38.50 199 VAL A CA 1
ATOM 1600 C C . VAL A 1 199 ? 42.101 -20.965 -91.375 1.00 38.50 199 VAL A C 1
ATOM 1602 O O . VAL A 1 199 ? 42.160 -20.340 -90.321 1.00 38.50 199 VAL A O 1
ATOM 1605 N N . ALA A 1 200 ? 42.113 -22.294 -91.422 1.00 40.38 200 ALA A N 1
ATOM 1606 C CA . ALA A 1 200 ? 42.342 -23.183 -90.297 1.00 40.38 200 ALA A CA 1
ATOM 1607 C C . ALA A 1 200 ? 43.785 -23.099 -89.768 1.00 40.38 200 ALA A C 1
ATOM 1609 O O . ALA A 1 200 ? 44.738 -23.250 -90.539 1.00 40.38 200 ALA A O 1
ATOM 1610 N N . HIS A 1 201 ? 43.963 -23.031 -88.445 1.00 38.44 201 HIS A N 1
ATOM 1611 C CA . HIS A 1 201 ? 45.152 -23.619 -87.833 1.00 38.44 201 HIS A CA 1
ATOM 1612 C C . HIS A 1 201 ? 44.896 -24.214 -86.450 1.00 38.44 201 HIS A C 1
ATOM 1614 O O . HIS A 1 201 ? 44.310 -23.603 -85.562 1.00 38.44 201 HIS A O 1
ATOM 1620 N N . ALA A 1 202 ? 45.334 -25.463 -86.335 1.00 36.97 202 ALA A N 1
ATOM 1621 C CA . ALA A 1 202 ? 45.244 -26.338 -85.188 1.00 36.97 202 ALA A CA 1
ATOM 1622 C C . ALA A 1 202 ? 46.337 -26.036 -84.153 1.00 36.97 202 ALA A C 1
ATOM 1624 O O . ALA A 1 202 ? 47.444 -25.640 -84.512 1.00 36.97 202 ALA A O 1
ATOM 1625 N N . GLY A 1 203 ? 46.066 -26.351 -82.885 1.00 33.22 203 GLY A N 1
ATOM 1626 C CA . GLY A 1 203 ? 47.116 -26.510 -81.877 1.00 33.22 203 GLY A CA 1
ATOM 1627 C C . GLY A 1 203 ? 46.629 -26.390 -80.430 1.00 33.22 203 GLY A C 1
ATOM 1628 O O . GLY A 1 203 ? 46.357 -25.278 -79.991 1.00 33.22 203 GLY A O 1
ATOM 1629 N N . PRO A 1 204 ? 46.544 -27.496 -79.663 1.00 50.31 204 PRO A N 1
ATOM 1630 C CA . PRO A 1 204 ? 46.114 -27.490 -78.268 1.00 50.31 204 PRO A CA 1
ATOM 1631 C C . PRO A 1 204 ? 47.304 -27.466 -77.287 1.00 50.31 204 PRO A C 1
ATOM 1633 O O . PRO A 1 204 ? 48.327 -28.120 -77.497 1.00 50.31 204 PRO A O 1
ATOM 1636 N N . SER A 1 205 ? 47.153 -26.774 -76.156 1.00 35.47 205 SER A N 1
ATOM 1637 C CA . SER A 1 205 ? 47.973 -26.951 -74.942 1.00 35.47 205 SER A CA 1
ATOM 1638 C C . SER A 1 205 ? 47.184 -26.433 -73.737 1.00 35.47 205 SER A C 1
ATOM 1640 O O . SER A 1 205 ? 46.854 -25.260 -73.672 1.00 35.47 205 SER A O 1
ATOM 1642 N N . LYS A 1 206 ? 46.598 -27.333 -72.940 1.00 35.44 206 LYS A N 1
ATOM 1643 C CA . LYS A 1 206 ? 47.154 -27.957 -71.719 1.00 35.44 206 LYS A CA 1
ATOM 1644 C C . LYS A 1 206 ? 47.086 -27.063 -70.465 1.00 35.44 206 LYS A C 1
ATOM 1646 O O . LYS A 1 206 ? 47.953 -26.236 -70.235 1.00 35.44 206 LYS A O 1
ATOM 1651 N N . SER A 1 207 ? 46.079 -27.388 -69.641 1.00 35.34 207 SER A N 1
ATOM 1652 C CA . SER A 1 207 ? 46.141 -27.675 -68.192 1.00 35.34 207 SER A CA 1
ATOM 1653 C C . SER A 1 207 ? 46.766 -26.659 -67.227 1.00 35.34 207 SER A C 1
ATOM 1655 O O . SER A 1 207 ? 47.977 -26.480 -67.241 1.00 35.34 207 SER A O 1
ATOM 1657 N N . ALA A 1 208 ? 45.980 -26.218 -66.236 1.00 37.91 208 ALA A N 1
ATOM 1658 C CA . ALA A 1 208 ? 46.298 -26.448 -64.819 1.00 37.91 208 ALA A CA 1
ATOM 1659 C C . ALA A 1 208 ? 45.088 -26.144 -63.918 1.00 37.91 208 ALA A C 1
ATOM 1661 O O . ALA A 1 208 ? 44.689 -25.004 -63.707 1.00 37.91 208 ALA A O 1
ATOM 1662 N N . GLU A 1 209 ? 44.540 -27.226 -63.387 1.00 37.88 209 GLU A N 1
ATOM 1663 C CA . GLU A 1 209 ? 43.674 -27.327 -62.223 1.00 37.88 209 GLU A CA 1
ATOM 1664 C C . GLU A 1 209 ? 44.512 -27.081 -60.957 1.00 37.88 209 GLU A C 1
ATOM 1666 O O . GLU A 1 209 ? 45.520 -27.759 -60.758 1.00 37.88 209 GLU A O 1
ATOM 1671 N N . ILE A 1 210 ? 44.115 -26.138 -60.095 1.00 38.66 210 ILE A N 1
ATOM 1672 C CA . ILE A 1 210 ? 44.571 -26.110 -58.697 1.00 38.66 210 ILE A CA 1
ATOM 1673 C C . ILE A 1 210 ? 43.366 -25.886 -57.791 1.00 38.66 210 ILE A C 1
ATOM 1675 O O . ILE A 1 210 ? 42.875 -24.778 -57.586 1.00 38.66 210 ILE A O 1
ATOM 1679 N N . THR A 1 211 ? 42.919 -27.004 -57.237 1.00 39.56 211 THR A N 1
ATOM 1680 C CA . THR A 1 211 ? 42.161 -27.124 -55.999 1.00 39.56 211 THR A CA 1
ATOM 1681 C C . THR A 1 211 ? 43.089 -26.816 -54.819 1.00 39.56 211 THR A C 1
ATOM 1683 O O . THR A 1 211 ? 44.146 -27.433 -54.693 1.00 39.56 211 THR A O 1
ATOM 1686 N N . SER A 1 212 ? 42.678 -25.958 -53.886 1.00 36.81 212 SER A N 1
ATOM 1687 C CA . SER A 1 212 ? 43.230 -25.967 -52.526 1.00 36.81 212 SER A CA 1
ATOM 1688 C C . SER A 1 212 ? 42.133 -25.714 -51.489 1.00 36.81 212 SER A C 1
ATOM 1690 O O . SER A 1 212 ? 41.517 -24.658 -51.394 1.00 36.81 212 SER A O 1
ATOM 1692 N N . LYS A 1 213 ? 41.875 -26.783 -50.732 1.00 39.56 213 LYS A N 1
ATOM 1693 C CA . LYS A 1 213 ? 41.108 -26.836 -49.487 1.00 39.56 213 LYS A CA 1
ATOM 1694 C C . LYS A 1 213 ? 41.957 -26.285 -48.338 1.00 39.56 213 LYS A C 1
ATOM 1696 O O . LYS A 1 213 ? 43.137 -26.610 -48.297 1.00 39.56 213 LYS A O 1
ATOM 1701 N N . SER A 1 214 ? 41.317 -25.609 -47.380 1.00 33.81 214 SER A N 1
ATOM 1702 C CA . SER A 1 214 ? 41.584 -25.581 -45.918 1.00 33.81 214 SER A CA 1
ATOM 1703 C C . SER A 1 214 ? 41.170 -24.206 -45.379 1.00 33.81 214 SER A C 1
ATOM 1705 O O . SER A 1 214 ? 41.450 -23.213 -46.034 1.00 33.81 214 SER A O 1
ATOM 1707 N N . SER A 1 215 ? 40.569 -24.009 -44.216 1.00 38.06 215 SER A N 1
ATOM 1708 C CA . SER A 1 215 ? 40.190 -24.881 -43.106 1.00 38.06 215 SER A CA 1
ATOM 1709 C C . SER A 1 215 ? 39.324 -24.037 -42.170 1.00 38.06 215 SER A C 1
ATOM 1711 O O . SER A 1 215 ? 39.545 -22.833 -42.035 1.00 38.06 215 SER A O 1
ATOM 1713 N N . ASP A 1 216 ? 38.374 -24.701 -41.529 1.00 38.56 216 ASP A N 1
ATOM 1714 C CA . ASP A 1 216 ? 37.449 -24.185 -40.530 1.00 38.56 216 ASP A CA 1
ATOM 1715 C C . ASP A 1 216 ? 38.088 -23.323 -39.435 1.00 38.56 216 ASP A C 1
ATOM 1717 O O . ASP A 1 216 ? 39.040 -23.733 -38.771 1.00 38.56 216 ASP A O 1
ATOM 1721 N N . ALA A 1 217 ? 37.461 -22.176 -39.169 1.00 47.88 217 ALA A N 1
ATOM 1722 C CA . ALA A 1 217 ? 37.436 -21.541 -37.853 1.00 47.88 217 ALA A CA 1
ATOM 1723 C C . ALA A 1 217 ? 36.226 -20.597 -37.724 1.00 47.88 217 ALA A C 1
ATOM 1725 O O . ALA A 1 217 ? 36.353 -19.464 -37.266 1.00 47.88 217 ALA A O 1
ATOM 1726 N N . THR A 1 218 ? 35.025 -21.029 -38.121 1.00 45.78 218 THR A N 1
ATOM 1727 C CA . THR A 1 218 ? 33.801 -20.321 -37.721 1.00 45.78 218 THR A CA 1
ATOM 1728 C C . THR A 1 218 ? 33.330 -20.902 -36.396 1.00 45.78 218 THR A C 1
ATOM 1730 O O . THR A 1 218 ? 32.528 -21.836 -36.358 1.00 45.78 218 THR A O 1
ATOM 1733 N N . ALA A 1 219 ? 33.851 -20.367 -35.290 1.00 55.84 219 ALA A N 1
ATOM 1734 C CA . ALA A 1 219 ? 33.172 -20.505 -34.009 1.00 55.84 219 ALA A CA 1
ATOM 1735 C C . ALA A 1 219 ? 31.736 -20.002 -34.211 1.00 55.84 219 ALA A C 1
ATOM 1737 O O . ALA A 1 219 ? 31.528 -18.835 -34.549 1.00 55.84 219 ALA A O 1
ATOM 1738 N N . SER A 1 220 ? 30.772 -20.919 -34.107 1.00 63.56 220 SER A N 1
ATOM 1739 C CA . SER A 1 220 ? 29.361 -20.633 -34.339 1.00 63.56 220 SER A CA 1
ATOM 1740 C C . SER A 1 220 ? 28.937 -19.435 -33.495 1.00 63.56 220 SER A C 1
ATOM 1742 O O . SER A 1 220 ? 29.213 -19.378 -32.294 1.00 63.56 220 SER A O 1
ATOM 1744 N N . VAL A 1 221 ? 28.254 -18.484 -34.131 1.00 65.50 221 VAL A N 1
ATOM 1745 C CA . VAL A 1 221 ? 27.660 -17.305 -33.485 1.00 65.50 221 VAL A CA 1
ATOM 1746 C C . VAL A 1 221 ? 26.794 -17.721 -32.287 1.00 65.50 221 VAL A C 1
ATOM 1748 O O . VAL A 1 221 ? 26.752 -17.012 -31.282 1.00 65.50 221 VAL A O 1
ATOM 1751 N N . ASP A 1 222 ? 26.203 -18.917 -32.334 1.00 66.38 222 ASP A N 1
ATOM 175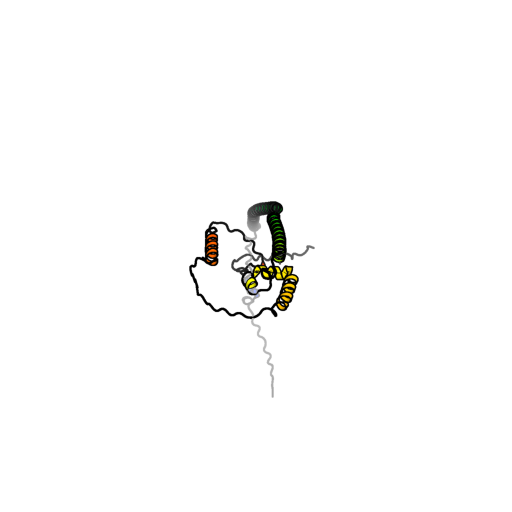2 C CA . ASP A 1 222 ? 25.429 -19.488 -31.233 1.00 66.38 222 ASP A CA 1
ATOM 1753 C C . ASP A 1 222 ? 26.274 -19.775 -29.984 1.00 66.38 222 ASP A C 1
ATOM 1755 O O . ASP A 1 222 ? 25.812 -19.529 -28.869 1.00 66.38 222 ASP A O 1
ATOM 1759 N N . ASP A 1 223 ? 27.531 -20.205 -30.131 1.00 71.94 223 ASP A N 1
ATOM 1760 C CA . ASP A 1 223 ? 28.421 -20.447 -28.985 1.00 71.94 223 ASP A CA 1
ATOM 1761 C C . ASP A 1 223 ? 28.844 -19.123 -28.321 1.00 71.94 223 ASP A C 1
ATOM 1763 O O . ASP A 1 223 ? 28.964 -19.022 -27.095 1.00 71.94 223 ASP A O 1
ATOM 1767 N N . LEU A 1 224 ? 28.968 -18.055 -29.119 1.00 69.12 224 LEU A N 1
ATOM 1768 C CA . LEU A 1 224 ? 29.222 -16.701 -28.624 1.00 69.12 224 LEU A CA 1
ATOM 1769 C C . LEU A 1 224 ? 28.002 -16.135 -27.872 1.00 69.12 224 LEU A C 1
ATOM 1771 O O . LEU A 1 224 ? 28.153 -15.518 -26.813 1.00 69.12 224 LEU A O 1
ATOM 1775 N N . ILE A 1 225 ? 26.787 -16.398 -28.369 1.00 73.62 225 ILE A N 1
ATOM 1776 C CA . ILE A 1 225 ? 25.523 -16.003 -27.726 1.00 73.62 225 ILE A CA 1
ATOM 1777 C C . ILE A 1 225 ? 25.322 -16.754 -26.402 1.00 73.62 225 ILE A C 1
ATOM 1779 O O . ILE A 1 225 ? 24.900 -16.150 -25.409 1.00 73.62 225 ILE A O 1
ATOM 1783 N N . VAL A 1 226 ? 25.652 -18.048 -26.348 1.00 77.25 226 VAL A N 1
ATOM 1784 C CA . VAL A 1 226 ? 25.545 -18.860 -25.125 1.00 77.25 226 VAL A CA 1
ATOM 1785 C C . VAL A 1 226 ? 26.534 -18.381 -24.058 1.00 77.25 226 VAL A C 1
ATOM 1787 O O . VAL A 1 226 ? 26.128 -18.159 -22.913 1.00 77.25 226 VAL A O 1
ATOM 1790 N N . ARG A 1 227 ? 27.799 -18.114 -24.418 1.00 73.94 227 ARG A N 1
ATOM 1791 C CA . ARG A 1 227 ? 28.789 -17.562 -23.471 1.00 73.94 227 ARG A CA 1
ATOM 1792 C C . ARG A 1 227 ? 28.411 -16.169 -22.976 1.00 73.94 227 ARG A C 1
ATOM 1794 O O . ARG A 1 227 ? 28.544 -15.892 -21.782 1.00 73.94 227 ARG A O 1
ATOM 1801 N N . TYR A 1 228 ? 27.878 -15.312 -23.848 1.00 72.06 228 TYR A N 1
ATOM 1802 C CA . TYR A 1 228 ? 27.402 -13.989 -23.447 1.00 72.06 228 TYR A CA 1
ATOM 1803 C C . TYR A 1 228 ? 26.235 -14.085 -22.450 1.00 72.06 228 TYR A C 1
ATOM 1805 O O . TYR A 1 228 ? 26.262 -13.432 -21.403 1.00 72.06 228 TYR A O 1
ATOM 1813 N N . ARG A 1 229 ? 25.256 -14.969 -22.694 1.00 70.94 229 ARG A N 1
ATOM 1814 C CA . ARG A 1 229 ? 24.121 -15.192 -21.778 1.00 70.94 229 ARG A CA 1
ATOM 1815 C C . ARG A 1 229 ? 24.548 -15.765 -20.425 1.00 70.94 229 ARG A C 1
ATOM 1817 O O . ARG A 1 229 ? 24.075 -15.271 -19.404 1.00 70.94 229 ARG A O 1
ATOM 1824 N N . MET A 1 230 ? 25.478 -16.723 -20.389 1.00 71.38 230 MET A N 1
ATOM 1825 C CA . MET A 1 230 ? 25.992 -17.252 -19.116 1.00 71.38 230 MET A CA 1
ATOM 1826 C C . MET A 1 230 ? 26.761 -16.194 -18.307 1.00 71.38 230 MET A C 1
ATOM 1828 O O . MET A 1 230 ? 26.628 -16.130 -17.081 1.00 71.38 230 MET A O 1
ATOM 1832 N N . SER A 1 231 ? 27.511 -15.315 -18.981 1.00 67.69 231 SER A N 1
ATOM 1833 C CA . SER A 1 231 ? 28.242 -14.220 -18.326 1.00 67.69 231 SER A CA 1
ATOM 1834 C C . SER A 1 231 ? 27.323 -13.140 -17.727 1.00 67.69 231 SER A C 1
ATOM 1836 O O . SER A 1 231 ? 27.647 -12.560 -16.691 1.00 67.69 231 SER A O 1
ATOM 1838 N N . GLN A 1 232 ? 26.142 -12.921 -18.319 1.00 60.72 232 GLN A N 1
ATOM 1839 C CA . GLN A 1 232 ? 25.103 -12.023 -17.796 1.00 60.72 232 GLN A CA 1
ATOM 1840 C C . GLN A 1 232 ? 24.414 -12.613 -16.554 1.00 60.72 232 GLN A C 1
ATOM 1842 O O . GLN A 1 232 ? 24.225 -11.907 -15.566 1.00 60.72 232 GLN A O 1
ATOM 1847 N N . THR A 1 233 ? 24.116 -13.919 -16.540 1.00 55.47 233 THR A N 1
ATOM 1848 C CA . THR A 1 233 ? 23.452 -14.572 -15.393 1.00 55.47 233 THR A CA 1
ATOM 1849 C C . THR A 1 233 ? 24.319 -14.659 -14.134 1.00 55.47 233 THR A C 1
ATOM 1851 O O . THR A 1 233 ? 23.791 -14.630 -13.026 1.00 55.47 233 THR A O 1
ATOM 1854 N N . MET A 1 234 ? 25.648 -14.704 -14.280 1.00 51.81 234 MET A N 1
ATOM 1855 C CA . MET A 1 234 ? 26.581 -14.718 -13.142 1.00 51.81 234 MET A CA 1
ATOM 1856 C C . MET A 1 234 ? 26.836 -13.320 -12.552 1.00 51.81 234 MET A C 1
ATOM 1858 O O . MET A 1 234 ? 27.387 -13.206 -11.461 1.00 51.81 234 MET A O 1
ATOM 1862 N N . ARG A 1 235 ? 26.425 -12.243 -13.238 1.00 50.91 235 ARG A N 1
ATOM 1863 C CA . ARG A 1 235 ? 26.576 -10.861 -12.750 1.00 50.91 235 ARG A CA 1
ATOM 1864 C C . ARG A 1 235 ? 25.382 -10.345 -11.942 1.00 50.91 235 ARG A C 1
ATOM 1866 O O . ARG A 1 235 ? 25.501 -9.289 -11.329 1.00 50.91 235 ARG A O 1
ATOM 1873 N N . THR A 1 236 ? 24.263 -11.070 -11.885 1.00 46.44 236 THR A N 1
ATOM 1874 C CA . THR A 1 236 ? 23.037 -10.613 -11.199 1.00 46.44 236 THR A CA 1
ATOM 1875 C C . THR A 1 236 ? 22.672 -11.408 -9.944 1.00 46.44 236 THR A C 1
ATOM 1877 O O . THR A 1 236 ? 21.623 -11.163 -9.356 1.00 46.44 236 THR A O 1
ATOM 1880 N N . SER A 1 237 ? 23.521 -12.324 -9.467 1.00 44.84 237 SER A N 1
ATOM 1881 C CA . SER A 1 237 ? 23.277 -13.077 -8.223 1.00 44.84 237 SER A CA 1
ATOM 1882 C C . SER A 1 237 ? 23.718 -12.331 -6.954 1.00 44.84 237 SER A C 1
ATOM 1884 O O . SER A 1 237 ? 24.099 -12.949 -5.963 1.00 44.84 237 SER A O 1
ATOM 1886 N N . SER A 1 238 ? 23.664 -11.000 -6.970 1.00 47.00 238 SER A N 1
ATOM 1887 C CA . SER A 1 238 ? 23.931 -10.155 -5.809 1.00 47.00 238 SER A CA 1
ATOM 1888 C C . SER A 1 238 ? 22.757 -9.207 -5.596 1.00 47.00 238 SER A C 1
ATOM 1890 O O . SER A 1 238 ? 22.693 -8.153 -6.218 1.00 47.00 238 SER A O 1
ATOM 1892 N N . LEU A 1 239 ? 21.848 -9.618 -4.707 1.00 52.09 239 LEU A N 1
ATOM 1893 C CA . LEU A 1 239 ? 21.015 -8.762 -3.854 1.00 52.09 239 LEU A CA 1
ATOM 1894 C C . LEU A 1 239 ? 20.580 -7.425 -4.474 1.00 52.09 239 LEU A C 1
ATOM 1896 O O . LEU A 1 239 ? 21.187 -6.395 -4.219 1.00 52.09 239 LEU A O 1
ATOM 1900 N N . HIS A 1 240 ? 19.484 -7.446 -5.226 1.00 42.72 240 HIS A N 1
ATOM 1901 C CA . HIS A 1 240 ? 18.391 -6.479 -5.106 1.00 42.72 240 HIS A CA 1
ATOM 1902 C C . HIS A 1 240 ? 17.262 -6.932 -6.032 1.00 42.72 240 HIS A C 1
ATOM 1904 O O . HIS A 1 240 ? 17.439 -7.027 -7.243 1.00 42.72 240 HIS A O 1
ATOM 1910 N N . ALA A 1 241 ? 16.099 -7.233 -5.453 1.00 46.72 241 ALA A N 1
ATOM 1911 C CA . ALA A 1 241 ? 14.865 -7.399 -6.203 1.00 46.72 241 ALA A CA 1
ATOM 1912 C C . ALA A 1 241 ? 14.537 -6.056 -6.871 1.00 46.72 241 ALA A C 1
ATOM 1914 O O . ALA A 1 241 ? 14.032 -5.138 -6.227 1.00 46.72 241 ALA A O 1
ATOM 1915 N N . SER A 1 242 ? 14.910 -5.910 -8.139 1.00 42.91 242 SER A N 1
ATOM 1916 C CA . SER A 1 242 ? 14.438 -4.824 -8.980 1.00 42.91 242 SER A CA 1
ATOM 1917 C C . SER A 1 242 ? 13.013 -5.150 -9.411 1.00 42.91 242 SER A C 1
ATOM 1919 O O . SER A 1 242 ? 12.743 -6.199 -9.998 1.00 42.91 242 SER A O 1
ATOM 1921 N N . ASP A 1 243 ? 12.091 -4.246 -9.087 1.00 48.28 243 ASP A N 1
ATOM 1922 C CA . ASP A 1 243 ? 10.727 -4.252 -9.601 1.00 48.28 243 ASP A CA 1
ATOM 1923 C C . ASP A 1 243 ? 10.766 -4.159 -11.132 1.00 48.28 243 ASP A C 1
ATOM 1925 O O . ASP A 1 243 ? 10.875 -3.083 -11.723 1.00 48.28 243 ASP A O 1
ATOM 1929 N N . VAL A 1 244 ? 10.690 -5.314 -11.792 1.00 51.22 244 VAL A N 1
ATOM 1930 C CA . VAL A 1 244 ? 10.443 -5.403 -13.228 1.00 51.22 244 VAL A CA 1
ATOM 1931 C C . VAL A 1 244 ? 8.981 -5.027 -13.450 1.00 51.22 244 VAL A C 1
ATOM 1933 O O . VAL A 1 244 ? 8.063 -5.767 -13.089 1.00 51.22 244 VAL A O 1
ATOM 1936 N N . PHE A 1 245 ? 8.750 -3.857 -14.043 1.00 48.28 245 PHE A N 1
ATOM 1937 C CA . PHE A 1 245 ? 7.413 -3.395 -14.399 1.00 48.28 245 PHE A CA 1
ATOM 1938 C C . PHE A 1 245 ? 6.883 -4.205 -15.593 1.00 48.28 245 PHE A C 1
ATOM 1940 O O . PHE A 1 245 ? 7.062 -3.837 -16.751 1.00 48.28 245 PHE A O 1
ATOM 1947 N N . LEU A 1 246 ? 6.254 -5.348 -15.310 1.00 54.06 246 LEU A N 1
ATOM 1948 C CA . LEU A 1 246 ? 5.557 -6.152 -16.314 1.00 54.06 246 LEU A CA 1
ATOM 1949 C C . LEU A 1 246 ? 4.136 -5.607 -16.546 1.00 54.06 246 LEU A C 1
ATOM 1951 O O . LEU A 1 246 ? 3.401 -5.402 -15.565 1.00 54.06 246 LEU A O 1
ATOM 1955 N N . PRO A 1 247 ? 3.720 -5.415 -17.816 1.00 58.91 247 PRO A N 1
ATOM 1956 C CA . PRO A 1 247 ? 2.367 -4.994 -18.150 1.00 58.91 247 PRO A CA 1
ATOM 1957 C C . PRO A 1 247 ? 1.335 -6.027 -17.655 1.00 58.91 247 PRO A C 1
ATOM 1959 O O . PRO A 1 247 ? 1.641 -7.223 -17.591 1.00 58.91 247 PRO A O 1
ATOM 1962 N N . PRO A 1 248 ? 0.105 -5.600 -17.304 1.00 59.62 248 PRO A N 1
ATOM 1963 C CA . PRO A 1 248 ? -0.898 -6.459 -16.662 1.00 59.62 248 PRO A CA 1
ATOM 1964 C C . PRO A 1 248 ? -1.230 -7.750 -17.427 1.00 59.62 248 PRO A C 1
ATOM 1966 O O . PRO A 1 248 ? -1.596 -8.743 -16.807 1.00 59.62 248 PRO A O 1
ATOM 1969 N N . SER A 1 249 ? -1.057 -7.759 -18.752 1.00 60.69 249 SER A N 1
ATOM 1970 C CA . SER A 1 249 ? -1.372 -8.883 -19.643 1.00 60.69 249 SER A CA 1
ATOM 1971 C C . SER A 1 249 ? -0.428 -10.086 -19.532 1.00 60.69 249 SER A C 1
ATOM 1973 O O . SER A 1 249 ? -0.786 -11.168 -19.989 1.00 60.69 249 SER A O 1
ATOM 1975 N N . LEU A 1 250 ? 0.758 -9.931 -18.930 1.00 49.38 250 LEU A N 1
ATOM 1976 C CA . LEU A 1 250 ? 1.769 -10.997 -18.821 1.00 49.38 250 LEU A CA 1
ATOM 1977 C C . LEU A 1 250 ? 1.915 -11.566 -17.403 1.00 49.38 250 LEU A C 1
ATOM 1979 O O . LEU A 1 250 ? 2.764 -12.425 -17.156 1.00 49.38 250 LEU A O 1
ATOM 1983 N N . ARG A 1 251 ? 1.082 -11.126 -16.453 1.00 57.81 251 ARG A N 1
ATOM 1984 C CA . ARG A 1 251 ? 1.071 -11.695 -15.102 1.00 57.81 251 ARG A CA 1
ATOM 1985 C C . ARG A 1 251 ? 0.296 -13.011 -15.124 1.00 57.81 251 ARG A C 1
ATOM 1987 O O . ARG A 1 251 ? -0.923 -13.012 -15.255 1.00 57.81 251 ARG A O 1
ATOM 1994 N N . LYS A 1 252 ? 0.990 -14.141 -14.950 1.00 52.94 252 LYS A N 1
ATOM 1995 C CA . LYS A 1 252 ? 0.340 -15.397 -14.545 1.00 52.94 252 LYS A CA 1
ATOM 1996 C C . LYS A 1 252 ? -0.245 -15.181 -13.150 1.00 52.94 252 LYS A C 1
ATOM 1998 O O . LYS A 1 252 ? 0.487 -15.175 -12.164 1.00 52.94 252 LYS A O 1
ATOM 2003 N N . VAL A 1 253 ? -1.548 -14.934 -13.082 1.00 47.47 253 VAL A N 1
ATOM 2004 C CA . VAL A 1 253 ? -2.269 -14.741 -11.824 1.00 47.47 253 VAL A CA 1
ATOM 2005 C C . VAL A 1 253 ? -2.494 -16.120 -11.209 1.00 47.47 253 VAL A C 1
ATOM 2007 O O . VAL A 1 253 ? -3.293 -16.903 -11.717 1.00 47.47 253 VAL A O 1
ATOM 2010 N N . SER A 1 254 ? -1.774 -16.453 -10.139 1.00 50.09 254 SER A N 1
ATOM 2011 C CA . SER A 1 254 ? -2.213 -17.528 -9.252 1.00 50.09 254 SER A CA 1
ATOM 2012 C C . SER A 1 254 ? -3.436 -17.029 -8.481 1.00 50.09 254 SER A C 1
ATOM 2014 O O . SER A 1 254 ? -3.449 -15.917 -7.953 1.00 50.09 254 SER A O 1
ATOM 2016 N N . THR A 1 255 ? -4.499 -17.831 -8.455 1.00 53.38 255 THR A N 1
ATOM 2017 C CA . THR A 1 255 ? -5.697 -17.542 -7.661 1.00 53.38 255 THR A CA 1
ATOM 2018 C C . THR A 1 255 ? -5.317 -17.387 -6.186 1.00 53.38 255 THR A C 1
ATOM 2020 O O . THR A 1 255 ? -4.523 -18.194 -5.690 1.00 53.38 255 THR A O 1
ATOM 2023 N N . PRO A 1 256 ? -5.862 -16.392 -5.465 1.00 44.84 256 PRO A N 1
ATOM 2024 C CA . PRO A 1 256 ? -5.520 -16.173 -4.067 1.00 44.84 256 PRO A CA 1
ATOM 2025 C C . PRO A 1 256 ? -5.895 -17.404 -3.232 1.00 44.84 256 PRO A C 1
ATOM 2027 O O . PRO A 1 256 ? -7.032 -17.871 -3.256 1.00 44.84 256 PRO A O 1
ATOM 2030 N N . SER A 1 257 ? -4.915 -17.937 -2.501 1.00 41.50 257 SER A N 1
ATOM 2031 C CA . SER A 1 257 ? -5.101 -19.040 -1.560 1.00 41.50 257 SER A CA 1
ATOM 2032 C C . SER A 1 257 ? -5.971 -18.575 -0.390 1.00 41.50 257 SER A C 1
ATOM 2034 O O . SER A 1 257 ? -5.511 -17.857 0.496 1.00 41.50 257 SER A O 1
ATOM 2036 N N . THR A 1 258 ? -7.234 -18.998 -0.366 1.00 45.09 258 THR A N 1
ATOM 2037 C CA . THR A 1 258 ? -8.181 -18.777 0.735 1.00 45.09 258 THR A CA 1
ATOM 2038 C C . THR A 1 258 ? -7.857 -19.681 1.925 1.00 45.09 258 THR A C 1
ATOM 2040 O O . THR A 1 258 ? -8.580 -20.639 2.191 1.00 45.09 258 THR A O 1
ATOM 2043 N N . LYS A 1 259 ? -6.766 -19.412 2.646 1.00 48.94 259 LYS A N 1
ATOM 2044 C CA . LYS A 1 259 ? -6.536 -19.971 3.988 1.00 48.94 259 LYS A CA 1
ATOM 2045 C C . LYS A 1 259 ? -5.735 -19.001 4.856 1.00 48.94 259 LYS A C 1
ATOM 2047 O O . LYS A 1 259 ? -4.557 -19.225 5.085 1.00 48.94 259 LYS A O 1
ATOM 2052 N N . THR A 1 260 ? -6.411 -17.984 5.383 1.00 42.97 260 THR A N 1
ATOM 2053 C CA . THR A 1 260 ? -6.173 -17.465 6.740 1.00 42.97 260 THR A CA 1
ATOM 2054 C C . THR A 1 260 ? -7.476 -16.878 7.278 1.00 42.97 260 THR A C 1
ATOM 2056 O O . THR A 1 260 ? -8.155 -16.096 6.620 1.00 42.97 260 THR A O 1
ATOM 2059 N N . THR A 1 261 ? -7.849 -17.379 8.445 1.00 49.84 261 THR A N 1
ATOM 2060 C CA . THR A 1 261 ? -9.084 -17.195 9.210 1.00 49.84 261 THR A CA 1
ATOM 2061 C C . THR A 1 261 ? -9.137 -15.871 9.976 1.00 49.84 261 THR A C 1
ATOM 2063 O O . THR A 1 261 ? -8.098 -15.371 10.392 1.00 49.84 261 THR A O 1
ATOM 2066 N N . PHE A 1 262 ? -10.375 -15.427 10.240 1.00 44.53 262 PHE A N 1
ATOM 2067 C CA . PHE A 1 262 ? -10.819 -14.295 11.073 1.00 44.53 262 PHE A CA 1
ATOM 2068 C C . PHE A 1 262 ? -10.609 -12.891 10.500 1.00 44.53 262 PHE A C 1
ATOM 2070 O O . PHE A 1 262 ? -9.720 -12.192 10.947 1.00 44.53 262 PHE A O 1
ATOM 2077 N N . GLU A 1 263 ? -11.484 -12.466 9.577 1.00 40.59 263 GLU A N 1
ATOM 2078 C CA . GLU A 1 263 ? -11.935 -11.063 9.444 1.00 40.59 263 GLU A CA 1
ATOM 2079 C C . GLU A 1 263 ? -13.037 -10.952 8.367 1.00 40.59 263 GLU A C 1
ATOM 2081 O O . GLU A 1 263 ? -12.841 -10.501 7.244 1.00 40.59 263 GLU A O 1
ATOM 2086 N N . THR A 1 264 ? -14.248 -11.390 8.712 1.00 43.22 264 THR A N 1
ATOM 2087 C CA . THR A 1 264 ? -15.480 -10.986 8.009 1.00 43.22 264 THR A CA 1
ATOM 2088 C C . THR A 1 264 ? -16.419 -10.363 9.028 1.00 43.22 264 THR A C 1
ATOM 2090 O O . THR A 1 264 ? -17.383 -10.982 9.467 1.00 43.22 264 THR A O 1
ATOM 2093 N N . ILE A 1 265 ? -16.126 -9.125 9.425 1.00 42.28 265 ILE A N 1
ATOM 2094 C CA . ILE A 1 265 ? -17.110 -8.262 10.082 1.00 42.28 265 ILE A CA 1
ATOM 2095 C C . ILE A 1 265 ? -17.822 -7.499 8.963 1.00 42.28 265 ILE A C 1
ATOM 2097 O O . ILE A 1 265 ? -17.338 -6.493 8.451 1.00 42.28 265 ILE A O 1
ATOM 2101 N N . SER A 1 266 ? -18.965 -8.027 8.527 1.00 41.94 266 SER A N 1
ATOM 2102 C CA . SER A 1 266 ? -19.863 -7.333 7.604 1.00 41.94 266 SER A CA 1
ATOM 2103 C C . SER A 1 266 ? -20.779 -6.404 8.401 1.00 41.94 266 SER A C 1
ATOM 2105 O O . SER A 1 266 ? -21.725 -6.848 9.050 1.00 41.94 266 SER A O 1
ATOM 2107 N N . ALA A 1 267 ? -20.510 -5.100 8.354 1.00 50.00 267 ALA A N 1
ATOM 2108 C CA . ALA A 1 267 ? -21.351 -4.069 8.958 1.00 50.00 267 ALA A CA 1
ATOM 2109 C C . ALA A 1 267 ? -22.577 -3.754 8.077 1.00 50.00 267 ALA A C 1
ATOM 2111 O O . ALA A 1 267 ? -22.672 -2.677 7.494 1.00 50.00 267 ALA A O 1
ATOM 2112 N N . LYS A 1 268 ? -23.518 -4.699 7.944 1.00 46.19 268 LYS A N 1
ATOM 2113 C CA . LYS A 1 268 ? -24.757 -4.4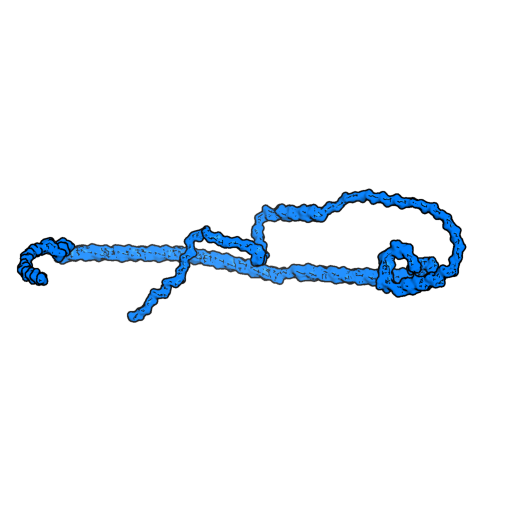87 7.163 1.00 46.19 268 LYS A CA 1
ATOM 2114 C C . LYS A 1 268 ? -26.056 -4.357 7.967 1.00 46.19 268 LYS A C 1
ATOM 2116 O O . LYS A 1 268 ? -27.086 -4.144 7.345 1.00 46.19 268 LYS A O 1
ATOM 2121 N N . ASN A 1 269 ? -26.037 -4.385 9.306 1.00 45.25 269 ASN A N 1
ATOM 2122 C CA . ASN A 1 269 ? -27.277 -4.406 10.110 1.00 45.25 269 ASN A CA 1
ATOM 2123 C C . ASN A 1 269 ? -27.354 -3.420 11.303 1.00 45.25 269 ASN A C 1
ATOM 2125 O O . ASN A 1 269 ? -28.084 -3.692 12.248 1.00 45.25 269 ASN A O 1
ATOM 2129 N N . ILE A 1 270 ? -26.661 -2.272 11.300 1.00 47.94 270 ILE A N 1
ATOM 2130 C CA . ILE A 1 270 ? -26.647 -1.373 12.488 1.00 47.94 270 ILE A CA 1
ATOM 2131 C C . ILE A 1 270 ? -27.744 -0.279 12.482 1.00 47.94 270 ILE A C 1
ATOM 2133 O O . ILE A 1 270 ? -27.951 0.384 13.491 1.00 47.94 270 ILE A O 1
ATOM 2137 N N . PHE A 1 271 ? -28.554 -0.125 11.428 1.00 48.28 271 PHE A N 1
ATOM 2138 C CA . PHE A 1 271 ? -29.644 0.869 11.431 1.00 48.28 271 PHE A CA 1
ATOM 2139 C C . PHE A 1 271 ? -31.038 0.241 11.452 1.00 48.28 271 PHE A C 1
ATOM 2141 O O . PHE A 1 271 ? -31.651 0.083 10.402 1.00 48.28 271 PHE A O 1
ATOM 2148 N N . LYS A 1 272 ? -31.559 -0.039 12.654 1.00 50.75 272 LYS A N 1
ATOM 2149 C CA . LYS A 1 272 ? -32.987 0.120 12.996 1.00 50.75 272 LYS A CA 1
ATOM 2150 C C . LYS A 1 272 ? -33.127 0.412 14.494 1.00 50.75 272 LYS A C 1
ATOM 2152 O O . LYS A 1 272 ? -33.244 -0.507 15.296 1.00 50.75 272 LYS A O 1
ATOM 2157 N N . ALA A 1 273 ? -33.158 1.691 14.853 1.00 42.47 273 ALA A N 1
ATOM 2158 C CA . ALA A 1 273 ? -33.760 2.149 16.099 1.00 42.47 273 ALA A CA 1
ATOM 2159 C C . ALA A 1 273 ? -34.721 3.298 15.766 1.00 42.47 273 ALA A C 1
ATOM 2161 O O . ALA A 1 273 ? -34.396 4.208 15.007 1.00 42.47 273 ALA A O 1
ATOM 2162 N N . THR A 1 274 ? -35.941 3.135 16.253 1.00 54.12 274 THR A N 1
ATOM 2163 C CA . THR A 1 274 ? -37.175 3.902 16.046 1.00 54.12 274 THR A CA 1
ATOM 2164 C C . THR A 1 274 ? -37.106 5.361 16.521 1.00 54.12 274 THR A C 1
ATOM 2166 O O . THR A 1 274 ? -36.307 5.668 17.404 1.00 54.12 274 THR A O 1
ATOM 2169 N N . PRO A 1 275 ? -37.969 6.258 15.999 1.00 51.72 275 PRO A N 1
ATOM 2170 C CA . PRO A 1 275 ? -38.061 7.637 16.477 1.00 51.72 275 PRO A CA 1
ATOM 2171 C C . PRO A 1 275 ? -38.843 7.723 17.804 1.00 51.72 275 PRO A C 1
ATOM 2173 O O . PRO A 1 275 ? -39.773 6.936 17.999 1.00 51.72 275 PRO A O 1
ATOM 2176 N N . PRO A 1 276 ? -38.513 8.668 18.704 1.00 62.53 276 PRO A N 1
ATOM 2177 C CA . PRO A 1 276 ? -39.291 8.900 19.914 1.00 62.53 276 PRO A CA 1
ATOM 2178 C C . PRO A 1 276 ? -40.518 9.787 19.634 1.00 62.53 276 PRO A C 1
ATOM 2180 O O . PRO A 1 276 ? -40.410 10.814 18.963 1.00 62.53 276 PRO A O 1
ATOM 2183 N N . THR A 1 277 ? -41.667 9.367 20.169 1.00 55.41 277 THR A N 1
ATOM 2184 C CA . THR A 1 277 ? -42.827 10.210 20.520 1.00 55.41 277 THR A CA 1
ATOM 2185 C C . THR A 1 277 ? -42.678 10.737 21.934 1.00 55.41 277 THR A C 1
ATOM 2187 O O . THR A 1 277 ? -42.272 9.913 22.788 1.00 55.41 277 THR A O 1
#

Secondary structure (DSSP, 8-state):
-----------------GGGSHHHHHHHHSPPPPPTTTTSHHHHHHHHHHHHHHHHHHHHHHHHHHHHHHHHHHHHHHHHHHHHHHHHHHHHHHHHHHHHHHHHHHH--HHHHHHHHHHHHHHHHHHHHHHHHHHHHHHHHHHHHHHHTS-GGG-SSS--HHHHHH-HHHHHHHHHHHHHHHHHHHHHHTTTTTS-------------------------HHHHHHHHHHHHHTTS-SS--------GGG---PPP-----------------PPP-

Foldseek 3Di:
DDDDDDDDDDDDDDDDDPCPDPVVVVVVPPPDDDDVVCVDPVNVVVVVVVVVVVVVVVVVVVVVVVVVVVVVVVVVVVVVVVVVVVVVVVVVVVVVVVVVVVVVVVVPPVVPVVVVVVVVVVVVVVVVVVVVVVVVVVVLVVLVVVQVPDPLVPRLLQQDPVSCVVCVPSVVVCCVPPVVVSVVNPVVVVVPVPPDDDDDDDDDDDDDDDDDDDDDDPPDVVVVVVVVVVVVVVVPPDDDPDPDPDDPVPDPDDDDPPDDDDDDPDPPPPDDDDDDD

Sequence (277 aa):
MVNNTLKNKRKRYTFNSIEGGEAYNELKHVAAVPSHKQLTLRSISEAMEQDVTNLKKGIASVFEAVRNDISLENVQMESVELQLKKSAKRLNHTYDKVCDNRIRNQRFNPSSEHLKGLSDGVAKLSSNLDIIEDSTDEILENIVKIDARIPRKSRFLNGQVFNEQHYPLLFGLMRDKFGYLLEEQAEEADLEEIEETNVAHAGPSKSAEITSKSSDATASVDDLIVRYRMSQTMRTSSLHASDVFLPPSLRKVSTPSTKTTFETISAKNIFKATPPT